Protein AF-0000000075207891 (afdb_homodimer)

Secondary structu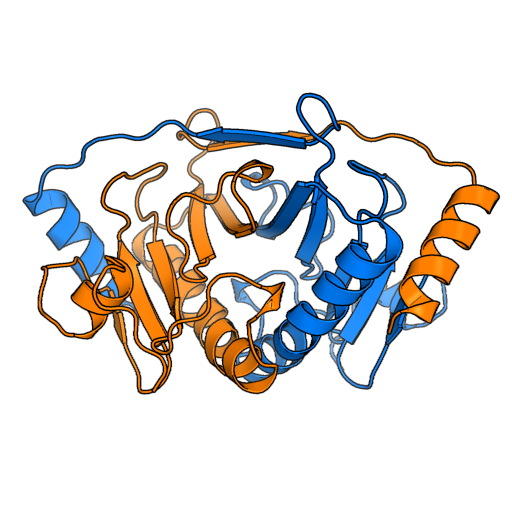re (DSSP, 8-state):
----TT-HHHHHHTTSS---EEEE-SSEEEEE-SEESSTT-EEEEESS--SSGGG--HHHHHHHHHTHHHHHHHHHHHH--SEEEEEEEESGGGT--SSS--EEEEEE-STTSSEEEEE--EE--HHHHHHHHHHHHTT-/----TT-HHHHHHTTSS---EEEE-SSEEEEE-SEESSTT-EEEEESS--SSGGG--HHHHHHHHHTHHHHHHHHHHHH--SEEEEEEEESGGGT--SSS--EEEEEE-STTSSEEEEE--EE--HHHHHHHHHHHHTT-

Sequence (280 aa):
MKHDENCIFCKIIAGQIPSYKVYEDDHVLAFLDISQVTKGHTLLIPKEHHRDIFELPEQAAASLFSAAPKIANALNAAFEPVGLNILNNNKEAAGQTVFHYHMHFLPRYGKGDGFGAVWKTTDTPADEMAKTASLIAEKLMKHDENCIFCKIIAGQIPSYKVYEDDHVLAFLDISQVTKGHTLLIPKEHHRDIFELPEQAAASLFSAAPKIANALNAAFEPVGLNILNNNKEAAGQTVFHYHMHFLPRYGKGDGFGAVWKTTDTPADEMAKTASLIAEKL

Structure (mmCIF, N/CA/C/O backbone):
data_AF-0000000075207891-model_v1
#
loop_
_entity.id
_entity.type
_entity.pdbx_description
1 polymer 'HIT family protein'
#
loop_
_atom_site.group_PDB
_atom_site.id
_atom_site.type_symbol
_atom_site.label_atom_id
_atom_site.label_alt_id
_atom_site.label_comp_id
_atom_site.label_asym_id
_atom_site.label_entity_id
_atom_site.label_seq_id
_atom_site.pdbx_PDB_ins_code
_atom_site.Cartn_x
_atom_site.Cartn_y
_atom_site.Cartn_z
_atom_site.occupancy
_atom_site.B_iso_or_equiv
_atom_site.auth_seq_id
_atom_site.auth_comp_id
_atom_site.auth_asym_id
_atom_site.auth_atom_id
_atom_site.pdbx_PDB_model_num
ATOM 1 N N . MET A 1 1 ? 19.781 3.424 15.359 1 64.62 1 MET A N 1
ATOM 2 C CA . MET A 1 1 ? 18.75 3.725 14.383 1 64.62 1 MET A CA 1
ATOM 3 C C . MET A 1 1 ? 19.359 4.223 13.078 1 64.62 1 MET A C 1
ATOM 5 O O . MET A 1 1 ? 20.25 5.066 13.094 1 64.62 1 MET A O 1
ATOM 9 N N . LYS A 1 2 ? 19.141 3.52 11.969 1 85.44 2 LYS A N 1
ATOM 10 C CA . LYS A 1 2 ? 19.656 3.908 10.656 1 85.44 2 LYS A CA 1
ATOM 11 C C . LYS A 1 2 ? 19.141 5.293 10.258 1 85.44 2 LYS A C 1
ATOM 13 O O . LYS A 1 2 ? 17.984 5.629 10.508 1 85.44 2 LYS A O 1
ATOM 18 N N . HIS A 1 3 ? 20.094 6.113 10.07 1 93.19 3 HIS A N 1
ATOM 19 C CA . HIS A 1 3 ? 19.812 7.48 9.656 1 93.19 3 HIS A CA 1
ATOM 20 C C . HIS A 1 3 ? 20.688 7.898 8.484 1 93.19 3 HIS A C 1
ATOM 22 O O . HIS A 1 3 ? 21.844 7.5 8.391 1 93.19 3 HIS A O 1
ATOM 28 N N . ASP A 1 4 ? 20.094 8.734 7.551 1 95.88 4 ASP A N 1
ATOM 29 C CA . ASP A 1 4 ? 20.812 9.344 6.438 1 95.88 4 ASP A CA 1
ATOM 30 C C . ASP A 1 4 ? 20.734 10.867 6.5 1 95.88 4 ASP A C 1
ATOM 32 O O . ASP A 1 4 ? 19.656 11.445 6.371 1 95.88 4 ASP A O 1
ATOM 36 N N . GLU A 1 5 ? 21.812 11.531 6.629 1 94.5 5 GLU A N 1
ATOM 37 C CA . GLU A 1 5 ? 21.875 12.977 6.832 1 94.5 5 GLU A CA 1
ATOM 38 C C . GLU A 1 5 ? 21.359 13.734 5.613 1 94.5 5 GLU A C 1
ATOM 40 O O . GLU A 1 5 ? 20.969 14.898 5.715 1 94.5 5 GLU A O 1
ATOM 45 N N . ASN A 1 6 ? 21.344 13.117 4.5 1 96.44 6 ASN A N 1
ATOM 46 C CA . ASN A 1 6 ? 20.922 13.766 3.268 1 96.44 6 ASN A CA 1
ATOM 47 C C . ASN A 1 6 ? 19.453 13.445 2.953 1 96.44 6 ASN A C 1
ATOM 49 O O . ASN A 1 6 ? 18.922 13.891 1.934 1 96.44 6 ASN A O 1
ATOM 53 N N . CYS A 1 7 ? 18.859 12.703 3.811 1 97.81 7 CYS A N 1
ATOM 54 C CA . CYS A 1 7 ? 17.469 12.297 3.609 1 97.81 7 CYS A CA 1
ATOM 55 C C . CYS A 1 7 ? 16.516 13.297 4.238 1 97.81 7 CYS A C 1
ATOM 57 O O . CYS A 1 7 ? 16.562 13.531 5.445 1 97.81 7 CYS A O 1
ATOM 59 N N . ILE A 1 8 ? 15.625 13.836 3.434 1 97.62 8 ILE A N 1
ATOM 60 C CA . ILE A 1 8 ? 14.695 14.875 3.883 1 97.62 8 ILE A CA 1
ATOM 61 C C . ILE A 1 8 ? 13.773 14.312 4.961 1 97.62 8 ILE A C 1
ATOM 63 O O . ILE A 1 8 ? 13.422 15.008 5.914 1 97.62 8 ILE A O 1
ATOM 67 N N . PHE A 1 9 ? 13.359 13.055 4.844 1 98.44 9 PHE A N 1
ATOM 68 C CA . PHE A 1 9 ? 12.484 12.453 5.84 1 98.44 9 PHE A CA 1
ATOM 69 C C . PHE A 1 9 ? 13.219 12.242 7.156 1 98.44 9 PHE A C 1
ATOM 71 O O . PHE A 1 9 ? 12.633 12.398 8.234 1 98.44 9 PHE A O 1
ATOM 78 N N . CYS A 1 10 ? 14.492 11.883 7.078 1 98.44 10 CYS A N 1
ATOM 79 C CA . CYS A 1 10 ? 15.289 11.773 8.297 1 98.44 10 CYS A CA 1
ATOM 80 C C . CYS A 1 10 ? 15.414 13.133 8.984 1 98.44 10 CYS A C 1
ATOM 82 O O . CYS A 1 10 ? 15.398 13.211 10.219 1 98.44 10 CYS A O 1
ATOM 84 N N . LYS A 1 11 ? 15.523 14.156 8.172 1 98.25 11 LYS A N 1
ATOM 85 C CA . LYS A 1 11 ? 15.602 15.5 8.742 1 98.25 11 LYS A CA 1
ATOM 86 C C . LYS A 1 11 ? 14.289 15.891 9.422 1 98.25 11 LYS A C 1
ATOM 88 O O . LYS A 1 11 ? 14.297 16.562 10.445 1 98.25 11 LYS A O 1
ATOM 93 N N . ILE A 1 12 ? 13.172 15.484 8.836 1 98.06 12 ILE A N 1
ATOM 94 C CA . ILE A 1 12 ? 11.867 15.727 9.445 1 98.06 12 ILE A CA 1
ATOM 95 C C . ILE A 1 12 ? 11.789 15 10.789 1 98.06 12 ILE A C 1
ATOM 97 O O . ILE A 1 12 ? 11.391 15.586 11.797 1 98.06 12 ILE A O 1
ATOM 101 N N . ILE A 1 13 ? 12.234 13.727 10.82 1 97.88 13 ILE A N 1
ATOM 102 C CA . ILE A 1 13 ? 12.188 12.891 12.016 1 97.88 13 ILE A CA 1
ATOM 103 C C . ILE A 1 13 ? 13.047 13.508 13.109 1 97.88 13 ILE A C 1
ATOM 105 O O . ILE A 1 13 ? 12.656 13.523 14.281 1 97.88 13 ILE A 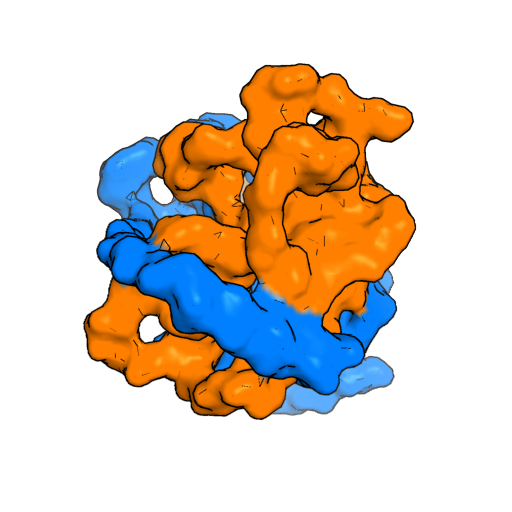O 1
ATOM 109 N N . ALA A 1 14 ? 14.133 14.094 12.695 1 96.88 14 ALA A N 1
ATOM 110 C CA . ALA A 1 14 ? 15.094 14.672 13.633 1 96.88 14 ALA A CA 1
ATOM 111 C C . ALA A 1 14 ? 14.648 16.062 14.07 1 96.88 14 ALA A C 1
ATOM 113 O O . ALA A 1 14 ? 15.289 16.688 14.93 1 96.88 14 ALA A O 1
ATOM 114 N N . GLY A 1 15 ? 13.625 16.609 13.461 1 96.38 15 GLY A N 1
ATOM 115 C CA . GLY A 1 15 ? 13.133 17.938 13.812 1 96.38 15 GLY A CA 1
ATOM 116 C C . GLY A 1 15 ? 13.945 19.062 13.203 1 96.38 15 GLY A C 1
ATOM 117 O O . GLY A 1 15 ? 13.883 20.203 13.664 1 96.38 15 GLY A O 1
ATOM 118 N N . GLN A 1 16 ? 14.703 18.703 12.203 1 97.19 16 GLN A N 1
ATOM 119 C CA . GLN A 1 16 ? 15.562 19.703 11.57 1 97.19 16 GLN A CA 1
ATOM 120 C C . GLN A 1 16 ? 14.781 20.516 10.539 1 97.19 16 GLN A C 1
ATOM 122 O O . GLN A 1 16 ? 15.164 21.641 10.219 1 97.19 16 GLN A O 1
ATOM 127 N N . ILE A 1 17 ? 13.758 19.953 9.922 1 96.56 17 ILE A N 1
ATOM 128 C CA . ILE A 1 17 ? 12.859 20.641 8.992 1 96.56 17 ILE A CA 1
ATOM 129 C C . ILE A 1 17 ? 11.414 20.484 9.453 1 96.56 17 ILE A C 1
ATOM 131 O O . ILE A 1 17 ? 11.047 19.438 10 1 96.56 17 ILE A O 1
ATOM 135 N N . PRO A 1 18 ? 10.641 21.562 9.227 1 96.44 18 PRO A N 1
ATOM 136 C CA . PRO A 1 18 ? 9.242 21.469 9.656 1 96.44 18 PRO A CA 1
ATOM 137 C C . PRO A 1 18 ? 8.43 20.5 8.812 1 96.44 18 PRO A C 1
ATOM 139 O O . PRO A 1 18 ? 8.812 20.188 7.684 1 96.44 18 PRO A O 1
ATOM 142 N N . SER A 1 19 ? 7.379 20 9.367 1 97.81 19 SER A N 1
ATOM 143 C CA . SER A 1 19 ? 6.395 19.156 8.703 1 97.81 19 SER A CA 1
ATOM 144 C C . SER A 1 19 ? 5.008 19.328 9.312 1 97.81 19 SER A C 1
ATOM 146 O O . SER A 1 19 ? 4.867 19.938 10.375 1 97.81 19 SER A O 1
ATOM 148 N N . TYR A 1 20 ? 4.039 18.984 8.617 1 98.5 20 TYR A N 1
ATOM 149 C CA . TYR A 1 20 ? 2.68 18.922 9.141 1 98.5 20 TYR A CA 1
ATOM 150 C C . TYR A 1 20 ? 2.361 17.547 9.68 1 98.5 20 TYR A C 1
ATOM 152 O O . TYR A 1 20 ? 1.652 16.766 9.039 1 98.5 20 TYR A O 1
ATOM 160 N N . LYS A 1 21 ? 2.828 17.344 10.875 1 98.44 21 LYS A N 1
ATOM 161 C CA . LYS A 1 21 ? 2.723 16.031 11.523 1 98.44 21 LYS A CA 1
ATOM 162 C C . LYS A 1 21 ? 1.286 15.75 11.953 1 98.44 21 LYS A C 1
ATOM 164 O O . LYS A 1 21 ? 0.595 16.641 12.453 1 98.44 21 LYS A O 1
ATOM 169 N N . VAL A 1 22 ? 0.92 14.5 11.773 1 98.75 22 VAL A N 1
ATOM 170 C CA . VAL A 1 22 ? -0.427 14.172 12.227 1 98.75 22 VAL A CA 1
ATOM 171 C C . VAL A 1 22 ? -0.364 13.062 13.273 1 98.75 22 VAL A C 1
ATOM 173 O O . VAL A 1 22 ? -1.288 12.906 14.078 1 98.75 22 VAL A O 1
ATOM 176 N N . TYR A 1 23 ? 0.664 12.234 13.258 1 98.81 23 TYR A N 1
ATOM 177 C CA . TYR A 1 23 ? 0.8 11.117 14.188 1 98.81 23 TYR A CA 1
ATOM 178 C C . TYR A 1 23 ? 2.262 10.719 14.352 1 98.81 23 TYR A C 1
ATOM 180 O O . TYR A 1 23 ? 3.045 10.797 13.398 1 98.81 23 TYR A O 1
ATOM 188 N N . GLU A 1 24 ? 2.617 10.32 15.547 1 98.38 24 GLU A N 1
ATOM 189 C CA . GLU A 1 24 ? 3.967 9.828 15.812 1 98.38 24 GLU A CA 1
ATOM 190 C C . GLU A 1 24 ? 3.986 8.875 17 1 98.38 24 GLU A C 1
ATOM 192 O O . GLU A 1 24 ? 3.273 9.078 17.984 1 98.38 24 GLU A O 1
ATOM 197 N N . ASP A 1 25 ? 4.688 7.828 16.906 1 97.75 25 ASP A N 1
ATOM 198 C CA . ASP A 1 25 ? 5.008 6.98 18.047 1 97.75 25 ASP A CA 1
ATOM 199 C C . ASP A 1 25 ? 6.477 6.562 18.016 1 97.75 25 ASP A C 1
ATOM 201 O O . ASP A 1 25 ? 7.312 7.246 17.422 1 97.75 25 ASP A O 1
ATOM 205 N N . ASP A 1 26 ? 6.848 5.496 18.672 1 97.06 26 ASP A N 1
ATOM 206 C CA . ASP A 1 26 ? 8.258 5.141 18.812 1 97.06 26 ASP A CA 1
ATOM 207 C C . ASP A 1 26 ? 8.82 4.617 17.5 1 97.06 26 ASP A C 1
ATOM 209 O O . ASP A 1 26 ? 10.039 4.645 17.281 1 97.06 26 ASP A O 1
ATOM 213 N N . HIS A 1 27 ? 7.945 4.242 16.562 1 97.75 27 HIS A N 1
ATOM 214 C CA . HIS A 1 27 ? 8.438 3.492 15.422 1 97.75 27 HIS A CA 1
ATOM 215 C C . HIS A 1 27 ? 8.117 4.203 14.109 1 97.75 27 HIS A C 1
ATOM 217 O O . HIS A 1 27 ? 8.789 3.998 13.102 1 97.75 27 HIS A O 1
ATOM 223 N N . VAL A 1 28 ? 7.082 5.078 14.133 1 98.75 28 VAL A N 1
ATOM 224 C CA . VAL A 1 28 ? 6.613 5.594 12.852 1 98.75 28 VAL A CA 1
ATOM 225 C C . VAL A 1 28 ? 6.238 7.066 13 1 98.75 28 VAL A C 1
ATOM 227 O O . VAL A 1 28 ? 6.074 7.566 14.109 1 98.75 28 VAL A O 1
ATOM 230 N N . LEU A 1 29 ? 6.246 7.738 11.898 1 98.81 29 LEU A N 1
ATOM 231 C CA . LEU A 1 29 ? 5.809 9.125 11.781 1 98.81 29 LEU A CA 1
ATOM 232 C C . LEU A 1 29 ? 4.859 9.297 10.594 1 98.81 29 LEU A C 1
ATOM 234 O O . LEU A 1 29 ? 5.105 8.75 9.516 1 98.81 29 LEU A O 1
ATOM 238 N N . ALA A 1 30 ? 3.725 10 10.789 1 98.94 30 ALA A N 1
ATOM 239 C CA . ALA A 1 30 ? 2.809 10.375 9.711 1 98.94 30 ALA A CA 1
ATOM 240 C C . ALA A 1 30 ? 2.707 11.891 9.586 1 98.94 30 ALA A C 1
ATOM 242 O O . ALA A 1 30 ? 2.615 12.602 10.586 1 98.94 30 ALA A O 1
ATOM 243 N N . PHE A 1 31 ? 2.779 12.391 8.383 1 98.88 31 PHE A N 1
ATOM 244 C CA . PHE A 1 31 ? 2.719 13.82 8.117 1 98.88 31 PHE A CA 1
ATOM 245 C C . PHE A 1 31 ? 2.166 14.086 6.719 1 98.88 31 PHE A C 1
ATOM 247 O O . PHE A 1 31 ? 2.178 13.195 5.863 1 98.88 31 PHE A O 1
ATOM 254 N N . LEU A 1 32 ? 1.687 15.258 6.492 1 98.75 32 LEU A N 1
ATOM 255 C CA . LEU A 1 32 ? 1.129 15.602 5.188 1 98.75 32 LEU A CA 1
ATOM 256 C C . LEU A 1 32 ? 2.232 15.742 4.145 1 98.75 32 LEU A C 1
ATOM 258 O O . LEU A 1 32 ? 3.299 16.281 4.43 1 98.75 32 LEU A O 1
ATOM 262 N N . ASP A 1 33 ? 2.039 15.156 3.002 1 98.25 33 ASP A N 1
ATOM 263 C CA . ASP A 1 33 ? 2.898 15.508 1.877 1 98.25 33 ASP A CA 1
ATOM 264 C C . ASP A 1 33 ? 2.717 16.969 1.489 1 98.25 33 ASP A C 1
ATOM 266 O O . ASP A 1 33 ? 1.589 17.453 1.363 1 98.25 33 ASP A O 1
ATOM 270 N N . ILE A 1 34 ? 3.727 17.625 1.273 1 95.88 34 ILE A N 1
ATOM 271 C CA . ILE A 1 34 ? 3.65 19.047 0.996 1 95.88 34 ILE A CA 1
ATOM 272 C C . ILE A 1 34 ? 3.033 19.281 -0.384 1 95.88 34 ILE A C 1
ATOM 274 O O . ILE A 1 34 ? 2.398 20.312 -0.625 1 95.88 34 ILE A O 1
ATOM 278 N N . SER A 1 35 ? 3.293 18.375 -1.282 1 95.5 35 SER A N 1
ATOM 279 C CA . SER A 1 35 ? 2.658 18.406 -2.596 1 95.5 35 SER A CA 1
ATOM 280 C C . SER A 1 35 ? 1.395 17.547 -2.617 1 95.5 35 SER A C 1
ATOM 282 O O . SER A 1 35 ? 1.425 16.391 -3.055 1 95.5 35 SER A O 1
ATOM 284 N N . GLN A 1 36 ? 0.304 18.172 -2.328 1 98.12 36 GLN A N 1
ATOM 285 C CA . GLN A 1 36 ? -0.944 17.438 -2.174 1 98.12 36 GLN A CA 1
ATOM 286 C C . GLN A 1 36 ? -1.472 16.953 -3.521 1 98.12 36 GLN A C 1
ATOM 288 O O . GLN A 1 36 ? -1.679 17.766 -4.434 1 98.12 36 GLN A O 1
ATOM 293 N N . VAL A 1 37 ? -1.668 15.695 -3.641 1 98.44 37 VAL A N 1
ATOM 294 C CA . VAL A 1 37 ? -2.328 15.125 -4.812 1 98.44 37 VAL A CA 1
ATOM 295 C C . VAL A 1 37 ? -3.842 15.18 -4.629 1 98.44 37 VAL A C 1
ATOM 297 O O . VAL A 1 37 ? -4.566 15.602 -5.531 1 98.44 37 VAL A O 1
ATOM 300 N N . THR A 1 38 ? -4.301 14.703 -3.449 1 98.31 38 THR A N 1
ATOM 301 C CA . THR A 1 38 ? -5.676 14.836 -2.982 1 98.31 38 THR A CA 1
ATOM 302 C C . THR A 1 38 ? -5.715 15.453 -1.586 1 98.31 38 THR A C 1
ATOM 304 O O . THR A 1 38 ? -4.73 15.391 -0.846 1 98.31 38 THR A O 1
ATOM 307 N N . LYS A 1 39 ? -6.82 16.062 -1.251 1 97.5 39 LYS A N 1
ATOM 308 C CA . LYS A 1 39 ? -6.949 16.656 0.077 1 97.5 39 LYS A CA 1
ATOM 309 C C . LYS A 1 39 ? -6.734 15.609 1.169 1 97.5 39 LYS A C 1
ATOM 311 O O . LYS A 1 39 ? -7.422 14.594 1.202 1 97.5 39 LYS A O 1
ATOM 316 N N . GLY A 1 40 ? -5.793 15.891 2.059 1 98.5 40 GLY A N 1
ATOM 317 C CA . GLY A 1 40 ? -5.52 14.961 3.146 1 98.5 40 GLY A CA 1
ATOM 318 C C . GLY A 1 40 ? -4.438 13.953 2.816 1 98.5 40 GLY A C 1
ATOM 319 O O . GLY A 1 40 ? -4.18 13.031 3.598 1 98.5 40 GLY A O 1
ATOM 320 N N . HIS A 1 41 ? -3.777 14.086 1.591 1 98.88 41 HIS A N 1
ATOM 321 C CA . HIS A 1 41 ? -2.668 13.219 1.207 1 98.88 41 HIS A CA 1
ATOM 322 C C . HIS A 1 41 ? -1.61 13.156 2.305 1 98.88 41 HIS A C 1
ATOM 324 O O . HIS A 1 41 ? -0.913 14.148 2.555 1 98.88 41 HIS A O 1
ATOM 330 N N . THR A 1 42 ? -1.502 11.992 2.922 1 98.88 42 THR A N 1
ATOM 331 C CA . THR A 1 42 ? -0.665 11.781 4.098 1 98.88 42 THR A CA 1
ATOM 332 C C . THR A 1 42 ? 0.379 10.703 3.828 1 98.88 42 THR A C 1
ATOM 334 O O . THR A 1 42 ? 0.09 9.703 3.168 1 98.88 42 THR A O 1
ATOM 337 N N . LEU A 1 43 ? 1.569 10.922 4.352 1 98.94 43 LEU A N 1
ATOM 338 C CA . LEU A 1 43 ? 2.641 9.93 4.289 1 98.94 43 LEU A CA 1
ATOM 339 C C . LEU A 1 43 ? 2.818 9.242 5.637 1 98.94 43 LEU A C 1
ATOM 341 O O . LEU A 1 43 ? 2.744 9.883 6.688 1 98.94 43 LEU A O 1
ATOM 345 N N . LEU A 1 44 ? 2.953 7.961 5.648 1 98.94 44 LEU A N 1
ATOM 346 C CA . LEU A 1 44 ? 3.381 7.172 6.797 1 98.94 44 LEU A CA 1
ATOM 347 C C . LEU A 1 44 ? 4.762 6.574 6.562 1 98.94 44 LEU A C 1
ATOM 349 O O . LEU A 1 44 ? 4.988 5.891 5.562 1 98.94 44 LEU A O 1
ATOM 353 N N . ILE A 1 45 ? 5.723 6.82 7.5 1 98.88 45 ILE A N 1
ATOM 354 C CA . ILE A 1 45 ? 7.098 6.383 7.297 1 98.88 45 ILE A CA 1
ATOM 355 C C . ILE A 1 45 ? 7.621 5.719 8.57 1 98.88 45 ILE A C 1
ATOM 357 O O . ILE A 1 45 ? 7.199 6.062 9.68 1 98.88 45 ILE A O 1
ATOM 361 N N . PRO A 1 46 ? 8.508 4.672 8.406 1 98.81 46 PRO A N 1
ATOM 362 C CA . PRO A 1 46 ? 9.289 4.25 9.57 1 98.81 46 PRO A CA 1
ATOM 363 C C . PRO A 1 46 ? 10.297 5.312 10.023 1 98.81 46 PRO A C 1
ATOM 365 O O . PRO A 1 46 ? 10.875 6.016 9.195 1 98.81 46 PRO A O 1
ATOM 368 N N . LYS A 1 47 ? 10.484 5.402 11.281 1 98.12 47 LYS A N 1
ATOM 369 C CA . LYS A 1 47 ? 11.453 6.375 11.773 1 98.12 47 LYS A CA 1
ATOM 370 C C . LYS A 1 47 ? 12.875 5.961 11.422 1 98.12 47 LYS A C 1
ATOM 372 O O . LYS A 1 47 ? 13.75 6.816 11.219 1 98.12 47 LYS A O 1
ATOM 377 N N . GLU A 1 48 ? 13.102 4.637 11.391 1 98.06 48 GLU A N 1
ATOM 378 C CA . GLU A 1 48 ? 14.391 4.16 10.898 1 98.06 48 GLU A CA 1
ATOM 379 C C . GLU A 1 48 ? 14.477 4.281 9.375 1 98.06 48 GLU A C 1
ATOM 381 O O . GLU A 1 48 ? 13.516 3.982 8.672 1 98.06 48 GLU A O 1
ATOM 386 N N . HIS A 1 49 ? 15.633 4.703 8.898 1 98.56 49 HIS A N 1
ATOM 387 C CA . HIS A 1 49 ? 15.828 4.895 7.469 1 98.56 49 HIS A CA 1
ATOM 388 C C . HIS A 1 49 ? 16.016 3.562 6.754 1 98.56 49 HIS A C 1
ATOM 390 O O . HIS A 1 49 ? 16.984 2.844 7.016 1 98.56 49 HIS A O 1
ATOM 396 N N . HIS A 1 50 ? 15.141 3.268 5.938 1 98.5 50 HIS A N 1
ATOM 397 C CA . HIS A 1 50 ? 15.211 2.197 4.949 1 98.5 50 HIS A CA 1
ATOM 398 C C . HIS A 1 50 ? 14.891 2.717 3.551 1 98.5 50 HIS A C 1
ATOM 400 O O . HIS A 1 50 ? 13.914 3.445 3.361 1 98.5 50 HIS A O 1
ATOM 406 N N . ARG A 1 51 ? 15.633 2.365 2.613 1 98.19 51 ARG A N 1
ATOM 407 C CA . ARG A 1 51 ? 15.562 2.959 1.283 1 98.19 51 ARG A CA 1
ATOM 408 C C 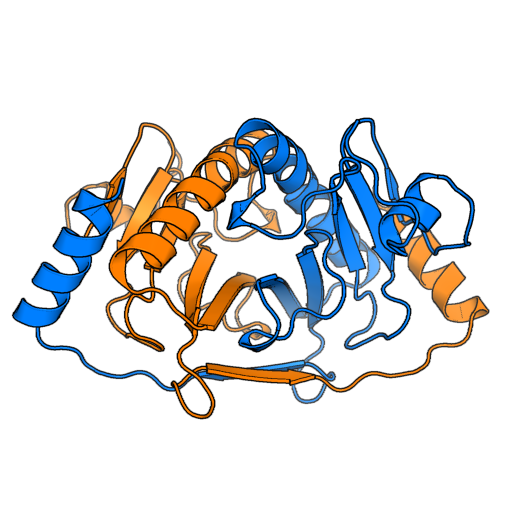. ARG A 1 51 ? 14.227 2.646 0.614 1 98.19 51 ARG A C 1
ATOM 410 O O . ARG A 1 51 ? 13.633 3.514 -0.028 1 98.19 51 ARG A O 1
ATOM 417 N N . ASP A 1 52 ? 13.836 1.452 0.657 1 98.81 52 ASP A N 1
ATOM 418 C CA . ASP A 1 52 ? 12.641 0.952 -0.012 1 98.81 52 ASP A CA 1
ATOM 419 C C . ASP A 1 52 ? 12.188 -0.373 0.594 1 98.81 52 ASP A C 1
ATOM 421 O O . ASP A 1 52 ? 12.656 -0.771 1.659 1 98.81 52 ASP A O 1
ATOM 425 N N . ILE A 1 53 ? 11.188 -1.041 0.007 1 98.94 53 ILE A N 1
ATOM 426 C CA . ILE A 1 53 ? 10.578 -2.24 0.577 1 98.94 53 ILE A CA 1
ATOM 427 C C . ILE A 1 53 ? 11.617 -3.361 0.638 1 98.94 53 ILE A C 1
ATOM 429 O O . ILE A 1 53 ? 11.539 -4.234 1.505 1 98.94 53 ILE A O 1
ATOM 433 N N . PHE A 1 54 ? 12.578 -3.375 -0.257 1 98.75 54 PHE A N 1
ATOM 434 C CA . PHE A 1 54 ? 13.547 -4.461 -0.372 1 98.75 54 PHE A CA 1
ATOM 435 C C . PHE A 1 54 ? 14.531 -4.434 0.792 1 98.75 54 PHE A C 1
ATOM 437 O O . PHE A 1 54 ? 15.148 -5.453 1.113 1 98.75 54 PHE A O 1
ATOM 444 N N . GLU A 1 55 ? 14.609 -3.314 1.467 1 98.38 55 GLU A N 1
ATOM 445 C CA . GLU A 1 55 ? 15.516 -3.152 2.605 1 98.38 55 GLU A CA 1
ATOM 446 C C . GLU A 1 55 ? 14.734 -3.041 3.912 1 98.38 55 GLU A C 1
ATOM 448 O O . GLU A 1 55 ? 15.32 -2.811 4.973 1 98.38 55 GLU A O 1
ATOM 453 N N . LEU A 1 56 ? 13.461 -3.125 3.891 1 98.75 56 LEU A N 1
ATOM 454 C CA . LEU A 1 56 ? 12.617 -2.961 5.07 1 98.75 56 LEU A CA 1
ATOM 455 C C . LEU A 1 56 ? 12.539 -4.258 5.867 1 98.75 56 LEU A C 1
ATOM 457 O O . LEU A 1 56 ? 12.008 -5.258 5.387 1 98.75 56 LEU A O 1
ATOM 461 N N . PRO A 1 57 ? 13.047 -4.281 7.109 1 98.44 57 PRO A N 1
ATOM 462 C CA . PRO A 1 57 ? 12.992 -5.5 7.922 1 98.44 57 PRO A CA 1
ATOM 463 C C . PRO A 1 57 ? 11.562 -5.898 8.289 1 98.44 57 PRO A C 1
ATOM 465 O O . PRO A 1 57 ? 10.695 -5.031 8.453 1 98.44 57 PRO A O 1
ATOM 468 N N . GLU A 1 58 ? 11.414 -7.164 8.5 1 98.31 58 GLU A N 1
ATOM 469 C CA . GLU A 1 58 ? 10.117 -7.746 8.828 1 98.31 58 GLU A CA 1
ATOM 470 C C . GLU A 1 58 ? 9.469 -7.012 9.992 1 98.31 58 GLU A C 1
ATOM 472 O O . GLU A 1 58 ? 8.297 -6.637 9.914 1 98.31 58 GLU A O 1
ATOM 477 N N . GLN A 1 59 ? 10.188 -6.773 11.047 1 98.06 59 GLN A N 1
ATOM 478 C CA . GLN A 1 59 ? 9.633 -6.156 12.25 1 98.06 59 GLN A CA 1
ATOM 479 C C . GLN A 1 59 ? 9.289 -4.691 12 1 98.06 59 GLN A C 1
ATOM 481 O O . GLN A 1 59 ? 8.289 -4.191 12.523 1 98.06 59 GLN A O 1
ATOM 486 N N . ALA A 1 60 ? 10.141 -3.971 11.242 1 98.38 60 ALA A N 1
ATOM 487 C CA . ALA A 1 60 ? 9.852 -2.584 10.883 1 98.38 60 ALA A CA 1
ATOM 488 C C . ALA A 1 60 ? 8.594 -2.486 10.039 1 98.38 60 ALA A C 1
ATOM 490 O O . ALA A 1 60 ? 7.777 -1.579 10.227 1 98.38 60 ALA A O 1
ATOM 491 N N . ALA A 1 61 ? 8.477 -3.461 9.133 1 98.81 61 ALA A N 1
ATOM 492 C CA . ALA A 1 61 ? 7.281 -3.521 8.297 1 98.81 61 ALA A CA 1
ATOM 493 C C . ALA A 1 61 ? 6.027 -3.729 9.141 1 98.81 61 ALA A C 1
ATOM 495 O O . ALA A 1 61 ? 5.02 -3.051 8.938 1 98.81 61 ALA A O 1
ATOM 496 N N . ALA A 1 62 ? 6.125 -4.645 10.078 1 98.75 62 ALA A N 1
ATOM 497 C CA . ALA A 1 62 ? 5.008 -4.934 10.969 1 98.75 62 ALA A CA 1
ATOM 498 C C . ALA A 1 62 ? 4.621 -3.697 11.773 1 98.75 62 ALA A C 1
ATOM 500 O O . ALA A 1 62 ? 3.441 -3.336 11.844 1 98.75 62 ALA A O 1
ATOM 501 N N . SER A 1 63 ? 5.586 -3.08 12.359 1 98.44 63 SER A N 1
ATOM 502 C CA . SER A 1 63 ? 5.336 -1.9 13.18 1 98.44 63 SER A CA 1
ATOM 503 C C . SER A 1 63 ? 4.734 -0.769 12.359 1 98.44 63 SER A C 1
ATOM 505 O O . SER A 1 63 ? 3.803 -0.094 12.805 1 98.44 63 SER A O 1
ATOM 507 N N . LEU A 1 64 ? 5.258 -0.579 11.195 1 98.75 64 LEU A N 1
ATOM 508 C CA . LEU A 1 64 ? 4.785 0.476 10.305 1 98.75 64 LEU A CA 1
ATOM 509 C C . LEU A 1 64 ? 3.307 0.294 9.984 1 98.75 64 LEU A C 1
ATOM 511 O O . LEU A 1 64 ? 2.508 1.215 10.172 1 98.75 64 LEU A O 1
ATOM 515 N N . PHE A 1 65 ? 2.959 -0.877 9.5 1 98.81 65 PHE A N 1
ATOM 516 C CA . PHE A 1 65 ? 1.617 -1.052 8.953 1 98.81 65 PHE A CA 1
ATOM 517 C C . PHE A 1 65 ? 0.597 -1.231 10.07 1 98.81 65 PHE A C 1
ATOM 519 O O . PHE A 1 65 ? -0.608 -1.109 9.844 1 98.81 65 PHE A O 1
ATOM 526 N N . SER A 1 66 ? 1.065 -1.548 11.305 1 98.69 66 SER A N 1
ATOM 527 C CA . SER A 1 66 ? 0.149 -1.588 12.438 1 98.69 66 SER A CA 1
ATOM 528 C C . SER A 1 66 ? -0.52 -0.234 12.656 1 98.69 66 SER A C 1
ATOM 530 O O . SER A 1 66 ? -1.608 -0.159 13.234 1 98.69 66 SER A O 1
ATOM 532 N N . ALA A 1 67 ? 0.071 0.826 12.188 1 98.81 67 ALA A N 1
ATOM 533 C CA . ALA A 1 67 ? -0.454 2.178 12.367 1 98.81 67 ALA A CA 1
ATOM 534 C C . ALA A 1 67 ? -1.38 2.562 11.211 1 98.81 67 ALA A C 1
ATOM 536 O O . ALA A 1 67 ? -2.109 3.553 11.305 1 98.81 67 ALA A O 1
ATOM 537 N N . ALA A 1 68 ? -1.352 1.813 10.117 1 98.88 68 ALA A N 1
ATOM 538 C CA . ALA A 1 68 ? -2.014 2.203 8.875 1 98.88 68 ALA A CA 1
ATOM 539 C C . ALA A 1 68 ? -3.523 2.314 9.07 1 98.88 68 ALA A C 1
ATOM 541 O O . ALA A 1 68 ? -4.141 3.295 8.648 1 98.88 68 ALA A O 1
ATOM 542 N N . PRO A 1 69 ? -4.172 1.323 9.766 1 98.88 69 PRO A N 1
ATOM 543 C CA . PRO A 1 69 ? -5.621 1.448 9.953 1 98.88 69 PRO A CA 1
ATOM 544 C C . PRO A 1 69 ? -6.008 2.689 10.75 1 98.88 69 PRO A C 1
ATOM 546 O O . PRO A 1 69 ? -7.02 3.33 10.453 1 98.88 69 PRO A O 1
ATOM 549 N N . LYS A 1 70 ? -5.16 2.984 11.695 1 98.69 70 LYS A N 1
ATOM 550 C CA . LYS A 1 70 ? -5.398 4.168 12.516 1 98.69 70 LYS A CA 1
ATOM 551 C C . LYS A 1 70 ? -5.355 5.438 11.68 1 98.69 70 LYS A C 1
ATOM 553 O O . LYS A 1 70 ? -6.23 6.301 11.805 1 98.69 70 LYS A O 1
ATOM 558 N N . ILE A 1 71 ? -4.367 5.598 10.852 1 98.88 71 ILE A N 1
ATOM 559 C CA . ILE A 1 71 ? -4.215 6.754 9.977 1 98.88 71 ILE A CA 1
ATOM 560 C C . ILE A 1 71 ? -5.387 6.816 9 1 98.88 71 ILE A C 1
ATOM 562 O O . ILE A 1 71 ? -5.988 7.875 8.805 1 98.88 71 ILE A O 1
ATOM 566 N N . ALA A 1 72 ? -5.762 5.699 8.406 1 98.94 72 ALA A N 1
ATOM 567 C CA . ALA A 1 72 ? -6.859 5.621 7.441 1 98.94 72 ALA A CA 1
ATOM 568 C C . ALA A 1 72 ? -8.18 6.051 8.078 1 98.94 72 ALA A C 1
ATOM 570 O O . ALA A 1 72 ? -8.938 6.824 7.488 1 98.94 72 ALA A O 1
ATOM 571 N N . ASN A 1 73 ? -8.43 5.543 9.227 1 98.94 73 ASN A N 1
ATOM 572 C CA . ASN A 1 73 ? -9.68 5.863 9.898 1 98.94 73 ASN A CA 1
ATOM 573 C C . ASN A 1 73 ? -9.742 7.336 10.297 1 98.94 73 ASN A C 1
ATOM 575 O O . ASN A 1 73 ? -10.82 7.941 10.289 1 98.94 73 ASN A O 1
ATOM 579 N N . ALA A 1 74 ? -8.586 7.879 10.719 1 98.94 74 ALA A N 1
ATOM 580 C CA . ALA A 1 74 ? -8.547 9.305 11.031 1 98.94 74 ALA A CA 1
ATOM 581 C C . ALA A 1 74 ? -8.875 10.148 9.805 1 98.94 74 ALA A C 1
ATOM 583 O O . ALA A 1 74 ? -9.625 11.125 9.898 1 98.94 74 ALA A O 1
ATOM 584 N N . LEU A 1 75 ? -8.336 9.781 8.656 1 98.94 75 LEU A N 1
ATOM 585 C CA . LEU A 1 75 ? -8.633 10.469 7.402 1 98.94 75 LEU A CA 1
ATOM 586 C C . LEU A 1 75 ? -10.117 10.352 7.059 1 98.94 75 LEU A C 1
ATOM 588 O O . LEU A 1 75 ? -10.742 11.328 6.641 1 98.94 75 LEU A O 1
ATOM 592 N N . ASN A 1 76 ? -10.633 9.141 7.25 1 98.81 76 ASN A N 1
ATOM 593 C CA . ASN A 1 76 ? -12.047 8.906 6.992 1 98.81 76 ASN A CA 1
ATOM 594 C C . ASN A 1 76 ? -12.93 9.773 7.887 1 98.81 76 ASN A C 1
ATOM 596 O O . ASN A 1 76 ? -13.906 10.367 7.422 1 98.81 76 ASN A O 1
ATOM 600 N N . ALA A 1 77 ? -12.586 9.844 9.133 1 98.81 77 ALA A N 1
ATOM 601 C CA . ALA A 1 77 ? -13.359 10.625 10.094 1 98.81 77 ALA A CA 1
ATOM 602 C C . ALA A 1 77 ? -13.258 12.117 9.797 1 98.81 77 ALA A C 1
ATOM 604 O O . ALA A 1 77 ? -14.234 12.859 9.945 1 98.81 77 ALA A O 1
ATOM 605 N N . ALA A 1 78 ? -12.117 12.562 9.398 1 98.69 78 ALA A N 1
ATOM 606 C CA . ALA A 1 78 ? -11.859 13.984 9.195 1 98.69 78 ALA A CA 1
ATOM 607 C C . ALA A 1 78 ? -12.547 14.484 7.926 1 98.69 78 ALA A C 1
ATOM 609 O O . ALA A 1 78 ? -13.031 15.617 7.879 1 98.69 78 ALA A O 1
ATOM 610 N N . PHE A 1 79 ? -12.625 13.586 6.805 1 98.62 79 PHE A N 1
ATOM 611 C CA . PHE A 1 79 ? -12.945 14.156 5.504 1 98.62 79 PHE A CA 1
ATOM 612 C C . PHE A 1 79 ? -14.047 13.367 4.82 1 98.62 79 PHE A C 1
ATOM 614 O O . PHE A 1 79 ? -14.594 13.797 3.803 1 98.62 79 PHE A O 1
ATOM 621 N N . GLU A 1 80 ? -14.32 12.148 5.324 1 98.31 80 GLU A N 1
ATOM 622 C CA . GLU A 1 80 ? -15.344 11.266 4.766 1 98.31 80 GLU A CA 1
ATOM 623 C C . GLU A 1 80 ? -15.164 11.102 3.26 1 98.31 80 GLU A C 1
ATOM 625 O O . GLU A 1 80 ? -16.109 11.305 2.494 1 98.31 80 GLU A O 1
ATOM 630 N N . PRO A 1 81 ? -14.008 10.773 2.857 1 98.69 81 PRO A N 1
ATOM 631 C CA . PRO A 1 81 ? -13.789 10.594 1.421 1 98.69 81 PRO A CA 1
ATOM 632 C C . PRO A 1 81 ? -14.602 9.43 0.846 1 98.69 81 PRO A C 1
ATOM 634 O O . PRO A 1 81 ? -15.07 8.57 1.595 1 98.69 81 PRO A O 1
ATOM 637 N N . VAL A 1 82 ? -14.781 9.336 -0.486 1 98.62 82 VAL A N 1
ATOM 638 C CA . VAL A 1 82 ? -15.594 8.305 -1.124 1 98.62 82 VAL A CA 1
ATOM 639 C C . VAL A 1 82 ? -14.75 7.051 -1.353 1 98.62 82 VAL A C 1
ATOM 641 O O . VAL A 1 82 ? -15.273 6.012 -1.767 1 98.62 82 VAL A O 1
ATOM 644 N N . GLY A 1 83 ? -13.43 7.113 -1.061 1 98.69 83 GLY A N 1
ATOM 645 C CA . GLY A 1 83 ? -12.469 6.027 -1.145 1 98.69 83 GLY A CA 1
ATOM 646 C C . GLY A 1 83 ? -11.102 6.398 -0.602 1 98.69 83 GLY A C 1
ATOM 647 O O . GLY A 1 83 ? -10.883 7.531 -0.167 1 98.69 83 GLY A O 1
ATOM 648 N N . LEU A 1 84 ? -10.219 5.5 -0.566 1 98.88 84 LEU A N 1
ATOM 649 C CA . LEU A 1 84 ? -8.852 5.719 -0.108 1 98.88 84 LEU A CA 1
ATOM 650 C C . LEU A 1 84 ? -7.887 4.754 -0.791 1 98.88 84 LEU A C 1
ATOM 652 O O . LEU A 1 84 ? -8.102 3.541 -0.781 1 98.88 84 LEU A O 1
ATOM 656 N N . ASN A 1 85 ? -6.871 5.266 -1.431 1 98.94 85 ASN A N 1
ATOM 657 C CA . ASN A 1 85 ? -5.777 4.43 -1.918 1 98.94 85 ASN A CA 1
ATOM 658 C C . ASN A 1 85 ? -4.566 4.504 -0.994 1 98.94 85 ASN A C 1
ATOM 660 O O . ASN A 1 85 ? -4.246 5.566 -0.464 1 98.94 85 ASN A O 1
ATOM 664 N N . ILE A 1 86 ? -3.93 3.428 -0.759 1 98.94 86 ILE A N 1
ATOM 665 C CA . ILE A 1 86 ? -2.611 3.359 -0.139 1 98.94 86 ILE A CA 1
ATOM 666 C C . ILE A 1 86 ? -1.581 2.898 -1.168 1 98.94 86 ILE A C 1
ATOM 668 O O . ILE A 1 86 ? -1.749 1.85 -1.795 1 98.94 86 ILE A O 1
ATOM 672 N N . LEU A 1 87 ? -0.528 3.711 -1.364 1 98.88 87 LEU A N 1
ATOM 673 C CA . LEU A 1 87 ? 0.425 3.473 -2.443 1 98.88 87 LEU A CA 1
ATOM 674 C C . LEU A 1 87 ? 1.859 3.572 -1.934 1 98.88 87 LEU A C 1
ATOM 676 O O . LEU A 1 87 ? 2.188 4.48 -1.168 1 98.88 87 LEU A O 1
ATOM 680 N N . ASN A 1 88 ? 2.639 2.664 -2.242 1 98.88 88 ASN A N 1
ATOM 681 C CA . ASN A 1 88 ? 4.082 2.678 -2.029 1 98.88 88 ASN A CA 1
ATOM 682 C C . ASN A 1 88 ? 4.844 2.461 -3.334 1 98.88 88 ASN A C 1
ATOM 684 O O . ASN A 1 88 ? 4.52 1.555 -4.105 1 98.88 88 ASN A O 1
ATOM 688 N N . ASN A 1 89 ? 5.766 3.307 -3.617 1 98.81 89 ASN A N 1
ATOM 689 C CA . ASN A 1 89 ? 6.617 3.256 -4.801 1 98.81 89 ASN A CA 1
ATOM 690 C C . ASN A 1 89 ? 8.039 2.83 -4.449 1 98.81 89 ASN A C 1
ATOM 692 O O . ASN A 1 89 ? 8.68 3.432 -3.584 1 98.81 89 ASN A O 1
ATOM 696 N N . ASN A 1 90 ? 8.531 1.798 -5.09 1 98.88 90 ASN A N 1
ATOM 697 C CA . ASN A 1 90 ? 9.891 1.322 -4.852 1 98.88 90 ASN A CA 1
ATOM 698 C C . ASN A 1 90 ? 10.75 1.437 -6.109 1 98.88 90 ASN A C 1
ATOM 700 O O . ASN A 1 90 ? 10.43 0.85 -7.145 1 98.88 90 ASN A O 1
ATOM 704 N N . LYS A 1 91 ? 11.914 2.162 -6.039 1 98.62 91 LYS A N 1
ATOM 705 C CA . LYS A 1 91 ? 12.828 2.494 -7.125 1 98.62 91 LYS A CA 1
ATOM 706 C C . LYS A 1 91 ? 12.258 3.586 -8.023 1 98.62 91 LYS A C 1
ATOM 708 O O . LYS A 1 91 ? 11.055 3.854 -7.988 1 98.62 91 LYS A O 1
ATOM 713 N N . GLU A 1 92 ? 13.102 4.227 -8.789 1 97.75 92 GLU A N 1
ATOM 714 C CA . GLU A 1 92 ? 12.766 5.398 -9.586 1 97.75 92 GLU A CA 1
ATOM 715 C C . GLU A 1 92 ? 11.711 5.062 -10.641 1 97.75 92 GLU A C 1
ATOM 717 O O . GLU A 1 92 ? 10.789 5.844 -10.875 1 97.75 92 GLU A O 1
ATOM 722 N N . ALA A 1 93 ? 11.781 3.951 -11.203 1 97.5 93 ALA A N 1
ATOM 723 C CA . ALA A 1 93 ? 10.898 3.566 -12.297 1 97.5 93 ALA A CA 1
ATOM 724 C C . ALA A 1 93 ? 9.461 3.432 -11.82 1 97.5 93 ALA A C 1
ATOM 726 O O . ALA A 1 93 ? 8.523 3.607 -12.602 1 97.5 93 ALA A O 1
ATOM 727 N N . ALA A 1 94 ? 9.258 3.152 -10.578 1 98.25 94 ALA A N 1
ATOM 728 C CA . ALA A 1 94 ? 7.922 3.016 -10.016 1 98.25 94 ALA A CA 1
ATOM 729 C C . ALA A 1 94 ? 7.426 4.34 -9.438 1 98.25 94 ALA A C 1
ATOM 731 O O . ALA A 1 94 ? 6.324 4.414 -8.891 1 98.25 94 ALA A O 1
ATOM 732 N N . GLY A 1 95 ? 8.312 5.348 -9.531 1 97.69 95 GLY A N 1
ATOM 733 C CA . GLY A 1 95 ? 7.867 6.664 -9.102 1 97.69 95 GLY A CA 1
ATOM 734 C C . GLY A 1 95 ? 8.445 7.078 -7.758 1 97.69 95 GLY A C 1
ATOM 735 O O . GLY A 1 95 ? 8.047 8.102 -7.199 1 97.69 95 GLY A O 1
ATOM 736 N N . GLN A 1 96 ? 9.375 6.32 -7.223 1 98.25 96 GLN A N 1
ATOM 737 C CA . GLN A 1 96 ? 9.992 6.723 -5.965 1 98.25 96 GLN A CA 1
ATOM 738 C C . GLN A 1 96 ? 10.953 7.895 -6.172 1 98.25 96 GLN A C 1
ATOM 740 O O . GLN A 1 96 ? 11.844 7.828 -7.016 1 98.25 96 GLN A O 1
ATOM 745 N N . THR A 1 97 ? 10.75 8.93 -5.336 1 97.75 97 THR A N 1
ATOM 746 C CA . THR A 1 97 ? 11.594 10.117 -5.484 1 97.75 97 THR A CA 1
ATOM 747 C C . THR A 1 97 ? 12.352 10.406 -4.195 1 97.75 97 THR A C 1
ATOM 749 O O . THR A 1 97 ? 13.352 11.125 -4.207 1 97.75 97 THR A O 1
ATOM 752 N N . VAL A 1 98 ? 11.836 10.07 -3.08 1 98.12 98 VAL A N 1
ATOM 753 C CA . VAL A 1 98 ? 12.531 10.086 -1.795 1 98.12 98 VAL A CA 1
ATOM 754 C C . VAL A 1 98 ? 12.875 8.656 -1.378 1 98.12 98 VAL A C 1
ATOM 756 O O . VAL A 1 98 ? 11.992 7.805 -1.27 1 98.12 98 VAL A O 1
ATOM 759 N N . PHE A 1 99 ? 14.133 8.438 -1.216 1 98.38 99 PHE A N 1
ATOM 760 C CA . PHE A 1 99 ? 14.578 7.07 -0.987 1 98.38 99 PHE A CA 1
ATOM 761 C C . PHE A 1 99 ? 14.641 6.762 0.504 1 98.38 99 PHE A C 1
ATOM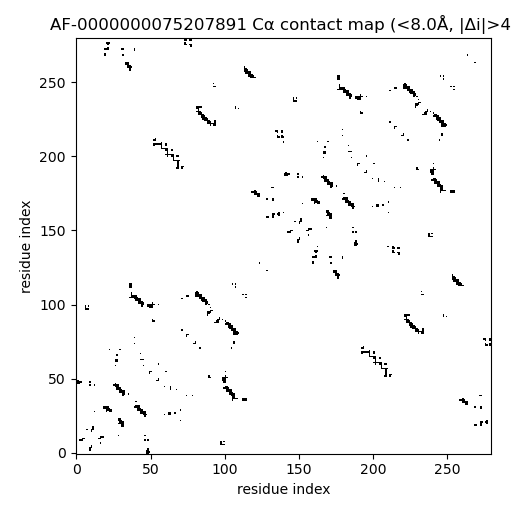 763 O O . PHE A 1 99 ? 15.711 6.43 1.028 1 98.38 99 PHE A O 1
ATOM 770 N N . HIS A 1 100 ? 13.656 6.914 1.16 1 98.81 100 HIS A N 1
ATOM 771 C CA . HIS A 1 100 ? 13.18 6.508 2.477 1 98.81 100 HIS A CA 1
ATOM 772 C C . HIS A 1 100 ? 11.789 5.891 2.391 1 98.81 100 HIS A C 1
ATOM 774 O O . HIS A 1 100 ? 10.844 6.539 1.928 1 98.81 100 HIS A O 1
ATOM 780 N N . TYR A 1 101 ? 11.703 4.641 2.785 1 98.88 101 TYR A N 1
ATOM 781 C CA . TYR A 1 101 ? 10.43 3.959 2.602 1 98.88 101 TYR A CA 1
ATOM 782 C C . TYR A 1 101 ? 9.273 4.82 3.098 1 98.88 101 TYR A C 1
ATOM 784 O O . TYR A 1 101 ? 9.352 5.402 4.18 1 98.88 101 TYR A O 1
ATOM 792 N N . HIS A 1 102 ? 8.188 4.934 2.318 1 98.88 102 HIS A N 1
ATOM 793 C CA . HIS A 1 102 ? 7 5.652 2.756 1 98.88 102 HIS A CA 1
ATOM 794 C C . HIS A 1 102 ? 5.762 5.168 2.012 1 98.88 102 HIS A C 1
ATOM 796 O O . HIS A 1 102 ? 5.84 4.801 0.837 1 98.88 102 HIS A O 1
ATOM 802 N N . MET A 1 103 ? 4.617 5.25 2.684 1 98.88 103 MET A N 1
ATOM 803 C CA . MET A 1 103 ? 3.301 4.945 2.129 1 98.88 103 MET A CA 1
ATOM 804 C C . MET A 1 103 ? 2.484 6.219 1.935 1 98.88 103 MET A C 1
ATOM 806 O O . MET A 1 103 ? 2.41 7.059 2.834 1 98.88 103 MET A O 1
ATOM 810 N N . HIS A 1 104 ? 1.923 6.316 0.762 1 98.94 104 HIS A N 1
ATOM 811 C CA . HIS A 1 104 ? 0.978 7.395 0.488 1 98.94 104 HIS A CA 1
ATOM 812 C C . HIS A 1 104 ? -0.444 6.984 0.857 1 98.94 104 HIS A C 1
ATOM 814 O O . HIS A 1 104 ? -0.926 5.938 0.422 1 98.94 104 HIS A O 1
ATOM 820 N N . PHE A 1 105 ? -1.088 7.715 1.692 1 98.94 105 PHE A N 1
ATOM 821 C CA . PHE A 1 105 ? -2.533 7.66 1.876 1 98.94 105 PHE A CA 1
ATOM 822 C C . PHE A 1 105 ? -3.225 8.75 1.064 1 98.94 105 PHE A C 1
ATOM 824 O O . PHE A 1 105 ? -3 9.938 1.294 1 98.94 105 PHE A O 1
ATOM 831 N N . LEU A 1 106 ? -4.043 8.328 0.126 1 98.88 106 LEU A N 1
ATOM 832 C CA . LEU A 1 106 ? -4.676 9.25 -0.806 1 98.88 106 LEU A CA 1
ATOM 833 C C . LEU A 1 106 ? -6.195 9.18 -0.69 1 98.88 106 LEU A C 1
ATOM 835 O O . LEU A 1 106 ? -6.84 8.383 -1.376 1 98.88 106 LEU A O 1
ATOM 839 N N . PRO A 1 107 ? -6.793 10 0.176 1 98.88 107 PRO A N 1
ATOM 840 C CA . PRO A 1 107 ? -8.258 10.07 0.155 1 98.88 107 PRO A CA 1
ATOM 841 C C . PRO A 1 107 ? -8.805 10.461 -1.214 1 98.88 107 PRO A C 1
ATOM 843 O O . PRO A 1 107 ? -8.227 11.312 -1.898 1 98.88 107 PRO A O 1
ATOM 846 N N . ARG A 1 108 ? -9.922 9.844 -1.587 1 98.81 108 ARG A N 1
ATOM 847 C CA . ARG A 1 108 ? -10.484 10.078 -2.914 1 98.81 108 ARG A CA 1
ATOM 848 C C . ARG A 1 108 ? -11.797 10.859 -2.822 1 98.81 108 ARG A C 1
ATOM 850 O O . ARG A 1 108 ? -12.617 10.602 -1.94 1 98.81 108 ARG A O 1
ATOM 857 N N . TYR A 1 109 ? -12.016 11.703 -3.779 1 98.19 109 TYR A N 1
ATOM 858 C CA . TYR A 1 109 ? -13.18 12.586 -3.752 1 98.19 109 TYR A CA 1
ATOM 859 C C . TYR A 1 109 ? -13.922 12.547 -5.082 1 98.19 109 TYR A C 1
ATOM 861 O O . TYR A 1 109 ? -14.703 13.453 -5.387 1 98.19 109 TYR A O 1
ATOM 869 N N . GLY A 1 110 ? -13.609 11.523 -5.84 1 94.56 110 GLY A N 1
ATOM 870 C CA . GLY A 1 110 ? -14.266 11.352 -7.125 1 94.56 110 GLY A CA 1
ATOM 871 C C . GLY A 1 110 ? -13.344 11.57 -8.305 1 94.56 110 GLY A C 1
ATOM 872 O O . GLY A 1 110 ? -12.125 11.703 -8.133 1 94.56 110 GLY A O 1
ATOM 873 N N . LYS A 1 111 ? -13.922 11.516 -9.5 1 89.19 111 LYS A N 1
ATOM 874 C CA . LYS A 1 111 ? -13.141 11.633 -10.727 1 89.19 111 LYS A CA 1
ATOM 875 C C . LYS A 1 111 ? -12.453 12.992 -10.812 1 89.19 111 LYS A C 1
ATOM 877 O O . LYS A 1 111 ? -13.055 14.023 -10.523 1 89.19 111 LYS A O 1
ATOM 882 N N . GLY A 1 112 ? -11.195 12.93 -11.109 1 91.06 112 GLY A N 1
ATOM 883 C CA . GLY A 1 112 ? -10.453 14.164 -11.328 1 91.06 112 GLY A CA 1
ATOM 884 C C . GLY A 1 112 ? -9.914 14.773 -10.055 1 91.06 112 GLY A C 1
ATOM 885 O O . GLY A 1 112 ? -9.547 15.953 -10.031 1 91.06 112 GLY A O 1
ATOM 886 N N . ASP A 1 113 ? -9.844 14.031 -9.031 1 96.5 113 ASP A N 1
ATOM 887 C CA . ASP A 1 113 ? -9.406 14.586 -7.758 1 96.5 113 ASP A CA 1
ATOM 888 C C . ASP A 1 113 ? -7.883 14.711 -7.711 1 96.5 113 ASP A C 1
ATOM 890 O O . ASP A 1 113 ? -7.324 15.164 -6.711 1 96.5 113 ASP A O 1
ATOM 894 N N . GLY A 1 114 ? -7.227 14.25 -8.742 1 97.38 114 GLY A N 1
ATOM 895 C CA . GLY A 1 114 ? -5.785 14.422 -8.836 1 97.38 114 GLY A CA 1
ATOM 896 C C . GLY A 1 114 ? -5.031 13.109 -8.938 1 97.38 114 GLY A C 1
ATOM 897 O O . GLY A 1 114 ? -3.867 13.086 -9.336 1 97.38 114 GLY A O 1
ATOM 898 N N . PHE A 1 115 ? -5.672 12.086 -8.469 1 98.25 115 PHE A N 1
ATOM 899 C CA . PHE A 1 115 ? -5.07 10.758 -8.586 1 98.25 115 PHE A CA 1
ATOM 900 C C . PHE A 1 115 ? -5.883 9.875 -9.516 1 98.25 115 PHE A C 1
ATOM 902 O O . PHE A 1 115 ? -7.113 9.953 -9.539 1 98.25 115 PHE A O 1
ATOM 909 N N . GLY A 1 116 ? -5.172 9.039 -10.211 1 96.94 116 GLY A N 1
ATOM 910 C CA . GLY A 1 116 ? -5.773 8 -11.039 1 96.94 116 GLY A CA 1
ATOM 911 C C . GLY A 1 116 ? -4.809 6.883 -11.391 1 96.94 116 GLY A C 1
ATOM 912 O O . GLY A 1 116 ? -3.592 7.055 -11.297 1 96.94 116 GLY A O 1
ATOM 913 N N . ALA A 1 117 ? -5.375 5.742 -11.773 1 95.56 117 ALA A N 1
ATOM 914 C CA . ALA A 1 117 ? -4.543 4.602 -12.148 1 95.56 117 ALA A CA 1
ATOM 915 C C . ALA A 1 117 ? -4.859 4.133 -13.562 1 95.56 117 ALA A C 1
ATOM 917 O O . ALA A 1 117 ? -6.027 4.047 -13.953 1 95.56 117 ALA A O 1
ATOM 918 N N . VAL A 1 118 ? -3.861 4.008 -14.32 1 96.31 118 VAL A N 1
ATOM 919 C CA . VAL A 1 118 ? -3.953 3.234 -15.555 1 96.31 118 VAL A CA 1
ATOM 920 C C . VAL A 1 118 ? -3.824 1.745 -15.234 1 96.31 118 VAL A C 1
ATOM 922 O O . VAL A 1 118 ? -2.873 1.325 -14.57 1 96.31 118 VAL A O 1
ATOM 925 N N . TRP A 1 119 ? -4.715 0.942 -15.656 1 97.81 119 TRP A N 1
ATOM 926 C CA . TRP A 1 119 ? -4.859 -0.456 -15.266 1 97.81 119 TRP A CA 1
ATOM 927 C C . TRP A 1 119 ? -5.254 -1.319 -16.469 1 97.81 119 TRP A C 1
ATOM 929 O O . TRP A 1 119 ? -6.441 -1.499 -16.734 1 97.81 119 TRP A O 1
ATOM 939 N N . LYS A 1 120 ? -4.27 -1.806 -17.141 1 97.56 120 LYS A N 1
ATOM 940 C CA . LYS A 1 120 ? -4.508 -2.666 -18.297 1 97.56 120 LYS A CA 1
ATOM 941 C C . LYS A 1 120 ? -4.188 -4.121 -17.969 1 97.56 120 LYS A C 1
ATOM 943 O O . LYS A 1 120 ? -3.037 -4.465 -17.688 1 97.56 120 LYS A O 1
ATOM 948 N N . THR A 1 121 ? -5.156 -4.98 -18.094 1 97.25 121 THR A N 1
ATOM 949 C CA . THR A 1 121 ? -4.957 -6.379 -17.734 1 97.25 121 THR A CA 1
ATOM 950 C C . THR A 1 121 ? -4.695 -7.23 -18.969 1 97.25 121 THR A C 1
ATOM 952 O O . THR A 1 121 ? -5.039 -6.836 -20.078 1 97.25 121 THR A O 1
ATOM 955 N N . THR A 1 122 ? -4.051 -8.289 -18.719 1 93.56 122 THR A N 1
ATOM 956 C CA . THR A 1 122 ? -3.84 -9.312 -19.734 1 93.56 122 THR A CA 1
ATOM 957 C C . THR A 1 122 ? -4.277 -10.68 -19.234 1 93.56 122 THR A C 1
ATOM 959 O O . THR A 1 122 ? -4.234 -10.945 -18.031 1 93.56 122 THR A O 1
ATOM 962 N N . ASP A 1 123 ? -4.746 -11.453 -20.156 1 90.12 123 ASP A N 1
ATOM 963 C CA . ASP A 1 123 ? -5.031 -12.859 -19.859 1 90.12 123 ASP A CA 1
ATOM 964 C C . ASP A 1 123 ? -3.807 -13.734 -20.109 1 90.12 123 ASP A C 1
ATOM 966 O O . ASP A 1 123 ? -3.379 -13.891 -21.25 1 90.12 123 ASP A O 1
ATOM 970 N N . THR A 1 124 ? -3.316 -14.273 -19.062 1 94.69 124 THR A N 1
ATOM 971 C CA . THR A 1 124 ? -2.131 -15.117 -19.125 1 94.69 124 THR A CA 1
ATOM 972 C C . THR A 1 124 ? -2.518 -16.594 -19.094 1 94.69 124 THR A C 1
ATOM 974 O O . THR A 1 124 ? -3.326 -17.016 -18.266 1 94.69 124 THR A O 1
ATOM 977 N N . PRO A 1 125 ? -1.928 -17.359 -20.047 1 96.56 125 PRO A N 1
ATOM 978 C CA . PRO A 1 125 ? -2.254 -18.797 -20.062 1 96.56 125 PRO A CA 1
ATOM 979 C C . PRO A 1 125 ? -1.924 -19.469 -18.734 1 96.56 125 PRO A C 1
ATOM 981 O O . PRO A 1 125 ? -0.975 -19.078 -18.047 1 96.56 125 PRO A O 1
ATOM 984 N N . ALA A 1 126 ? -2.719 -20.516 -18.438 1 96.88 126 ALA A N 1
ATOM 985 C CA . ALA A 1 126 ? -2.633 -21.219 -17.172 1 96.88 126 ALA A CA 1
ATOM 986 C C . ALA A 1 126 ? -1.223 -21.75 -16.922 1 96.88 126 ALA A C 1
ATOM 988 O O . ALA A 1 126 ? -0.714 -21.703 -15.805 1 96.88 126 ALA A O 1
ATOM 989 N N . ASP A 1 127 ? -0.611 -22.266 -17.938 1 97.25 127 ASP A N 1
ATOM 990 C CA . ASP A 1 127 ? 0.728 -22.828 -17.797 1 97.25 127 ASP A CA 1
ATOM 991 C C . ASP A 1 127 ? 1.742 -21.75 -17.438 1 97.25 127 ASP A C 1
ATOM 993 O O . ASP A 1 127 ? 2.641 -21.969 -16.625 1 97.25 127 ASP A O 1
ATOM 997 N N . GLU A 1 128 ? 1.618 -20.609 -18.047 1 97.5 128 GLU A N 1
ATOM 998 C CA . GLU A 1 128 ? 2.494 -19.5 -17.719 1 97.5 128 GLU A CA 1
ATOM 999 C C . GLU A 1 128 ? 2.252 -18.984 -16.312 1 97.5 128 GLU A C 1
ATOM 1001 O O . GLU A 1 128 ? 3.195 -18.609 -15.609 1 97.5 128 GLU A O 1
ATOM 1006 N N . MET A 1 129 ? 0.987 -18.953 -15.945 1 98.19 129 MET A N 1
ATOM 1007 C CA . MET A 1 129 ? 0.654 -18.578 -14.578 1 98.19 129 MET A CA 1
ATOM 1008 C C . MET A 1 129 ? 1.299 -19.516 -13.57 1 98.19 129 MET A C 1
ATOM 1010 O O . MET A 1 129 ? 1.87 -19.078 -12.57 1 98.19 129 MET A O 1
ATOM 1014 N N . ALA A 1 130 ? 1.214 -20.766 -13.82 1 98.31 130 ALA A N 1
ATOM 1015 C CA . ALA A 1 130 ? 1.78 -21.781 -12.93 1 98.31 130 ALA A CA 1
ATOM 1016 C C . ALA A 1 130 ? 3.297 -21.641 -12.836 1 98.31 130 ALA A C 1
ATOM 1018 O O . ALA A 1 130 ? 3.869 -21.75 -11.75 1 98.31 130 ALA A O 1
ATOM 1019 N N . LYS A 1 131 ? 3.883 -21.438 -13.961 1 98.38 131 LYS A N 1
ATOM 1020 C CA . LYS A 1 131 ? 5.332 -21.234 -13.984 1 98.38 131 LYS A CA 1
ATOM 1021 C C . LYS A 1 131 ? 5.734 -20 -13.195 1 98.38 131 LYS A C 1
ATOM 1023 O O . LYS A 1 131 ? 6.711 -20.031 -12.438 1 98.38 131 LYS A O 1
ATOM 1028 N N . THR A 1 132 ? 5.008 -18.953 -13.422 1 98.38 132 THR A N 1
ATOM 1029 C CA . THR A 1 132 ? 5.262 -17.703 -12.703 1 98.38 132 THR A CA 1
ATOM 1030 C C . THR A 1 132 ? 5.141 -17.906 -11.195 1 98.38 132 THR A C 1
ATOM 1032 O O . THR A 1 132 ? 6.023 -17.5 -10.438 1 98.38 132 THR A O 1
ATOM 1035 N N . ALA A 1 133 ? 4.051 -18.562 -10.797 1 98.69 133 ALA A N 1
ATOM 1036 C CA . ALA A 1 133 ? 3.832 -18.828 -9.375 1 98.69 133 ALA A CA 1
ATOM 1037 C C . ALA A 1 133 ? 4.973 -19.656 -8.789 1 98.69 133 ALA A C 1
ATOM 1039 O O . ALA A 1 133 ? 5.457 -19.375 -7.691 1 98.69 133 ALA A O 1
ATOM 1040 N N . SER A 1 134 ? 5.406 -20.625 -9.539 1 98.44 134 SER A N 1
ATOM 1041 C CA . SER A 1 134 ? 6.477 -21.5 -9.094 1 98.44 134 SER A CA 1
ATOM 1042 C C . SER A 1 134 ? 7.793 -20.75 -8.953 1 98.44 134 SER A C 1
ATOM 1044 O O . SER A 1 134 ? 8.555 -20.969 -8.008 1 98.44 134 SER A O 1
ATOM 1046 N N . LEU A 1 135 ? 8.07 -19.906 -9.883 1 98.5 135 LEU A N 1
ATOM 1047 C CA . LEU A 1 135 ? 9.297 -19.125 -9.852 1 98.5 135 LEU A CA 1
ATOM 1048 C C . LEU A 1 135 ? 9.344 -18.234 -8.609 1 98.5 135 LEU A C 1
ATOM 1050 O O . LEU A 1 135 ? 10.383 -18.125 -7.957 1 98.5 135 LEU A O 1
ATOM 1054 N N . ILE A 1 136 ? 8.258 -17.594 -8.289 1 98.75 136 ILE A N 1
ATOM 1055 C CA . ILE A 1 136 ? 8.195 -16.734 -7.113 1 98.75 136 ILE A CA 1
ATOM 1056 C C . ILE A 1 136 ? 8.336 -17.578 -5.848 1 98.75 136 ILE A C 1
ATOM 1058 O O . ILE A 1 136 ? 9.125 -17.25 -4.961 1 98.75 136 ILE A O 1
ATOM 1062 N N . ALA A 1 137 ? 7.574 -18.703 -5.801 1 98.44 137 ALA A N 1
ATOM 1063 C CA . ALA A 1 137 ? 7.562 -19.562 -4.625 1 98.44 137 ALA A CA 1
ATOM 1064 C C . ALA A 1 137 ? 8.961 -20.109 -4.332 1 98.44 137 ALA A C 1
ATOM 1066 O O . ALA A 1 137 ? 9.336 -20.266 -3.168 1 98.44 137 ALA A O 1
ATOM 1067 N N . GLU A 1 138 ? 9.711 -20.328 -5.348 1 98.06 138 GLU A N 1
ATOM 1068 C CA . GLU A 1 138 ? 11.055 -20.875 -5.211 1 98.06 138 GLU A CA 1
ATOM 1069 C C . GLU A 1 138 ? 11.992 -19.875 -4.547 1 98.06 138 GLU A C 1
ATOM 1071 O O . GLU A 1 138 ? 13.055 -20.25 -4.051 1 98.06 138 GLU A O 1
ATOM 1076 N N . LYS A 1 139 ? 11.586 -18.609 -4.586 1 98.19 139 LYS A N 1
ATOM 1077 C CA . LYS A 1 139 ? 12.438 -17.562 -4.031 1 98.19 139 LYS A CA 1
ATOM 1078 C C . LYS A 1 139 ? 12.016 -17.203 -2.609 1 98.19 139 LYS A C 1
ATOM 1080 O O . LYS A 1 139 ? 12.578 -16.281 -2.002 1 98.19 139 LYS A O 1
ATOM 1085 N N . LEU A 1 140 ? 10.93 -17.844 -2.113 1 97.12 140 LEU A N 1
ATOM 1086 C CA . LEU A 1 140 ? 10.398 -17.578 -0.782 1 97.12 140 LEU A CA 1
ATOM 1087 C C . LEU A 1 140 ? 10.883 -18.609 0.222 1 97.12 140 LEU A C 1
ATOM 1089 O O . LEU A 1 140 ? 11.062 -19.781 -0.127 1 97.12 140 LEU A O 1
ATOM 1093 N N . MET B 1 1 ? -12.43 -17.281 13.109 1 65.25 1 MET B N 1
ATOM 1094 C CA . MET B 1 1 ? -11.883 -16.484 12.008 1 65.25 1 MET B CA 1
ATOM 1095 C C . MET B 1 1 ? -13 -15.938 11.125 1 65.25 1 MET B C 1
ATOM 1097 O O . MET B 1 1 ? -13.953 -16.656 10.805 1 65.25 1 MET B O 1
ATOM 1101 N N . LYS B 1 2 ? -13.078 -14.633 10.977 1 85.31 2 LYS B N 1
ATOM 1102 C CA . LYS B 1 2 ? -14.078 -13.992 10.133 1 85.31 2 LYS B CA 1
ATOM 1103 C C . LYS B 1 2 ? -14 -14.508 8.695 1 85.31 2 LYS B C 1
ATOM 1105 O O . LYS B 1 2 ? -12.914 -14.719 8.164 1 85.31 2 LYS B O 1
ATOM 1110 N N . HIS B 1 3 ? -15.102 -15.039 8.328 1 93.69 3 HIS B N 1
ATOM 1111 C CA . HIS B 1 3 ? -15.234 -15.586 6.984 1 93.69 3 HIS B CA 1
ATOM 1112 C C . HIS B 1 3 ? -16.531 -15.141 6.328 1 93.69 3 HIS B C 1
ATOM 1114 O O . HIS B 1 3 ? -17.562 -15.031 6.996 1 93.69 3 HIS B O 1
ATOM 1120 N N . ASP B 1 4 ? -16.469 -14.891 4.977 1 96.12 4 ASP B N 1
ATOM 1121 C CA . ASP B 1 4 ? -17.641 -14.586 4.164 1 96.12 4 ASP B CA 1
ATOM 1122 C C . ASP B 1 4 ? -17.812 -15.609 3.043 1 96.12 4 ASP B C 1
ATOM 1124 O O . ASP B 1 4 ? -16.984 -15.703 2.141 1 96.12 4 ASP B O 1
ATOM 1128 N N . GLU B 1 5 ? -18.875 -16.344 3.012 1 94.56 5 GLU B N 1
ATOM 1129 C CA . GLU B 1 5 ? -19.109 -17.438 2.078 1 94.56 5 GLU B CA 1
ATOM 1130 C C . GLU B 1 5 ? -19.203 -16.922 0.643 1 94.56 5 GLU B C 1
ATOM 1132 O O . GLU B 1 5 ? -19.016 -17.688 -0.306 1 94.56 5 GLU B O 1
ATOM 1137 N N . ASN B 1 6 ? -19.516 -15.711 0.478 1 96.5 6 ASN B N 1
ATOM 1138 C CA . ASN B 1 6 ? -19.688 -15.141 -0.854 1 96.5 6 ASN B CA 1
ATOM 1139 C C . ASN B 1 6 ? -18.406 -14.445 -1.339 1 96.5 6 ASN B C 1
ATOM 1141 O O . ASN B 1 6 ? -18.375 -13.891 -2.438 1 96.5 6 ASN B O 1
ATOM 1145 N N . CYS B 1 7 ? -17.406 -14.477 -0.533 1 97.81 7 CYS B N 1
ATOM 1146 C CA . CYS B 1 7 ? -16.156 -13.82 -0.857 1 97.81 7 CYS B CA 1
ATOM 1147 C C . CYS B 1 7 ? -15.211 -14.773 -1.593 1 97.81 7 CYS B C 1
ATOM 1149 O O . CYS B 1 7 ? -14.852 -15.828 -1.066 1 97.81 7 CYS B O 1
ATOM 1151 N N . ILE B 1 8 ? -14.805 -14.391 -2.777 1 97.62 8 ILE B N 1
ATOM 1152 C CA . ILE B 1 8 ? -13.969 -15.242 -3.627 1 97.62 8 ILE B CA 1
ATOM 1153 C C . ILE B 1 8 ? -12.633 -15.508 -2.941 1 97.62 8 ILE B C 1
ATOM 1155 O O . ILE B 1 8 ? -12.086 -16.609 -3.051 1 97.62 8 ILE B O 1
ATOM 1159 N N . PHE B 1 9 ? -12.078 -14.531 -2.23 1 98.44 9 PHE B N 1
ATOM 1160 C CA . PHE B 1 9 ? -10.805 -14.719 -1.548 1 98.44 9 PHE B CA 1
ATOM 1161 C C . PHE B 1 9 ? -10.953 -15.68 -0.374 1 98.44 9 PHE B C 1
ATOM 1163 O O . PHE B 1 9 ? -10.062 -16.484 -0.098 1 98.44 9 PHE B O 1
ATOM 1170 N N . CYS B 1 10 ? -12.078 -15.617 0.322 1 98.44 10 CYS B N 1
ATOM 1171 C CA . CYS B 1 10 ? -12.344 -16.578 1.383 1 98.44 10 CYS B CA 1
ATOM 1172 C C . CYS B 1 10 ? -12.445 -18 0.821 1 98.44 10 CYS B C 1
ATOM 1174 O O . CYS B 1 10 ? -11.992 -18.953 1.454 1 98.44 10 CYS B O 1
ATOM 1176 N N . LYS B 1 11 ? -13.016 -18.078 -0.355 1 98.25 11 LYS B N 1
ATOM 1177 C CA . LYS B 1 11 ? -13.117 -19.391 -0.999 1 98.25 11 LYS B CA 1
ATOM 1178 C C . LYS B 1 11 ? -11.734 -19.922 -1.382 1 98.25 11 LYS B C 1
ATOM 1180 O O . LYS B 1 11 ? -11.484 -21.125 -1.296 1 98.25 11 LYS B O 1
ATOM 1185 N N . ILE B 1 12 ? -10.859 -19.031 -1.832 1 98.06 12 ILE B N 1
ATOM 1186 C CA . ILE B 1 12 ? -9.484 -19.422 -2.139 1 98.06 12 ILE B CA 1
ATOM 1187 C C . ILE B 1 12 ? -8.797 -19.922 -0.874 1 98.06 12 ILE B C 1
ATOM 1189 O O . ILE B 1 12 ? -8.164 -20.984 -0.882 1 98.06 12 ILE B O 1
ATOM 1193 N N . ILE B 1 13 ? -8.977 -19.188 0.248 1 97.88 13 ILE B N 1
ATOM 1194 C CA . ILE B 1 13 ? -8.352 -19.516 1.523 1 97.88 13 ILE B CA 1
ATOM 1195 C C . ILE B 1 13 ? -8.844 -20.875 2.002 1 97.88 13 ILE B C 1
ATOM 1197 O O . ILE B 1 13 ? -8.07 -21.688 2.518 1 97.88 13 ILE B O 1
ATOM 1201 N N . ALA B 1 14 ? -10.094 -21.125 1.733 1 96.88 14 ALA B N 1
ATOM 1202 C CA . ALA B 1 14 ? -10.727 -22.375 2.188 1 96.88 14 ALA B CA 1
ATOM 1203 C C . ALA B 1 14 ? -10.406 -23.531 1.25 1 96.88 14 ALA B C 1
ATOM 1205 O O . ALA B 1 14 ? -10.781 -24.672 1.516 1 96.88 14 ALA B O 1
ATOM 1206 N N . GLY B 1 15 ? -9.797 -23.25 0.125 1 96.38 15 GLY B N 1
ATOM 1207 C CA . GLY B 1 15 ? -9.445 -24.297 -0.832 1 96.38 15 GLY B CA 1
ATOM 1208 C C . GLY B 1 15 ? -10.617 -24.719 -1.707 1 96.38 15 GLY B C 1
ATOM 1209 O O . GLY B 1 15 ? -10.586 -25.797 -2.311 1 96.38 15 GLY B O 1
ATOM 1210 N N . GLN B 1 16 ? -11.602 -23.891 -1.73 1 97.19 16 GLN B N 1
ATOM 1211 C CA . GLN B 1 16 ? -12.797 -24.203 -2.512 1 97.19 16 GLN B CA 1
ATOM 1212 C C . GLN B 1 16 ? -12.594 -23.859 -3.984 1 97.19 16 GLN B C 1
ATOM 1214 O O . GLN B 1 16 ? -13.258 -24.422 -4.855 1 97.19 16 GLN B O 1
ATOM 1219 N N . ILE B 1 17 ? -11.781 -22.859 -4.305 1 96.56 17 ILE B N 1
ATOM 1220 C CA . ILE B 1 17 ? -11.422 -22.484 -5.668 1 96.56 17 ILE B CA 1
ATOM 1221 C C . ILE B 1 17 ? -9.906 -22.453 -5.816 1 96.56 17 ILE B C 1
ATOM 1223 O O . ILE B 1 17 ? -9.188 -22.109 -4.871 1 96.56 17 ILE B O 1
ATOM 1227 N N . PRO B 1 18 ? -9.469 -22.844 -7.016 1 96.5 18 PRO B N 1
ATOM 1228 C CA . PRO B 1 18 ? -8.016 -22.859 -7.219 1 96.5 18 PRO B CA 1
ATOM 1229 C C . PRO B 1 18 ? -7.414 -21.453 -7.277 1 96.5 18 PRO B C 1
ATOM 1231 O O . PRO B 1 18 ? -8.125 -20.484 -7.539 1 96.5 18 PRO B O 1
ATOM 1234 N N . SER B 1 19 ? -6.156 -21.359 -6.992 1 97.88 19 SER B N 1
ATOM 1235 C CA . SER B 1 19 ? -5.355 -20.156 -7.102 1 97.88 19 SER B CA 1
ATOM 1236 C C . SER B 1 19 ? -3.896 -20.469 -7.402 1 97.88 19 SER B C 1
ATOM 1238 O O . SER B 1 19 ? -3.479 -21.625 -7.305 1 97.88 19 SER B O 1
ATOM 1240 N N . TYR B 1 20 ? -3.209 -19.562 -7.895 1 98.5 20 TYR B N 1
ATOM 1241 C CA . TYR B 1 20 ? -1.764 -19.672 -8.062 1 98.5 20 TYR B CA 1
ATOM 1242 C C . TYR B 1 20 ? -1.031 -19.109 -6.844 1 98.5 20 TYR B C 1
ATOM 1244 O O . TYR B 1 20 ? -0.489 -18 -6.891 1 98.5 20 TYR B O 1
ATOM 1252 N N . LYS B 1 21 ? -0.979 -19.953 -5.852 1 98.44 21 LYS B N 1
ATOM 1253 C CA . LYS B 1 21 ? -0.419 -19.547 -4.562 1 98.44 21 LYS B CA 1
ATOM 1254 C C . LYS B 1 21 ? 1.101 -19.438 -4.637 1 98.44 21 LYS B C 1
ATOM 1256 O O . LYS B 1 21 ? 1.764 -20.266 -5.266 1 98.44 21 LYS B O 1
ATOM 1261 N N . VAL B 1 22 ? 1.589 -18.438 -3.943 1 98.75 22 VAL B N 1
ATOM 1262 C CA . VAL B 1 22 ? 3.043 -18.312 -3.936 1 98.75 22 VAL B CA 1
ATOM 1263 C C . VAL B 1 22 ? 3.561 -18.375 -2.502 1 98.75 22 VAL B C 1
ATOM 1265 O O . VAL B 1 22 ? 4.727 -18.703 -2.27 1 98.75 22 VAL B O 1
ATOM 1268 N N . TYR B 1 23 ? 2.758 -18 -1.525 1 98.75 23 TYR B N 1
ATOM 1269 C CA . TYR B 1 23 ? 3.166 -17.984 -0.125 1 98.75 23 TYR B CA 1
ATOM 1270 C C . TYR B 1 23 ? 1.958 -18.109 0.797 1 98.75 23 TYR B C 1
ATOM 1272 O O . TYR B 1 23 ? 0.878 -17.594 0.486 1 98.75 23 TYR B O 1
ATOM 1280 N N . GLU B 1 24 ? 2.146 -18.797 1.897 1 98.38 24 GLU B N 1
ATOM 1281 C CA . GLU B 1 24 ? 1.092 -18.906 2.9 1 98.38 24 GLU B CA 1
ATOM 1282 C C . GLU B 1 24 ? 1.675 -19.172 4.289 1 98.38 24 GLU B C 1
ATOM 1284 O O . GLU B 1 24 ? 2.65 -19.906 4.43 1 98.38 24 GLU B O 1
ATOM 1289 N N . ASP B 1 25 ? 1.184 -18.531 5.266 1 97.75 25 ASP B N 1
ATOM 1290 C CA . ASP B 1 25 ? 1.454 -18.875 6.656 1 97.75 25 ASP B CA 1
ATOM 1291 C C . ASP B 1 25 ? 0.175 -18.844 7.488 1 97.75 25 ASP B C 1
ATOM 1293 O O . ASP B 1 25 ? -0.926 -19 6.953 1 97.75 25 ASP B O 1
ATOM 1297 N N . ASP B 1 26 ? 0.259 -18.719 8.781 1 97.06 26 ASP B N 1
ATOM 1298 C CA . ASP B 1 26 ? -0.918 -18.844 9.641 1 97.06 26 ASP B CA 1
ATOM 1299 C C . ASP B 1 26 ? -1.83 -17.625 9.492 1 97.06 26 ASP B C 1
ATOM 1301 O O . ASP B 1 26 ? -3.023 -17.688 9.789 1 97.06 26 ASP B O 1
ATOM 1305 N N . HIS B 1 27 ? -1.303 -16.531 8.914 1 97.75 27 HIS B N 1
ATOM 1306 C CA . HIS B 1 27 ? -2.047 -15.281 9.008 1 97.75 27 HIS B CA 1
ATOM 1307 C C . HIS B 1 27 ? -2.35 -14.719 7.621 1 97.75 27 HIS B C 1
ATOM 1309 O O . HIS B 1 27 ? -3.301 -13.953 7.453 1 97.75 27 HIS B O 1
ATOM 1315 N N . VAL B 1 28 ? -1.542 -15.117 6.609 1 98.75 28 VAL B N 1
ATOM 1316 C CA . VAL B 1 28 ? -1.674 -14.43 5.332 1 98.75 28 VAL B CA 1
ATOM 1317 C C . VAL B 1 28 ? -1.53 -15.422 4.184 1 98.75 28 VAL B C 1
ATOM 1319 O O . VAL B 1 28 ? -1.059 -16.547 4.383 1 98.75 28 VAL B O 1
ATOM 1322 N N . LEU B 1 29 ? -2.064 -15.047 3.072 1 98.81 29 LEU B N 1
ATOM 1323 C CA . LEU B 1 29 ? -1.95 -15.781 1.818 1 98.81 29 LEU B CA 1
ATOM 1324 C C . LEU B 1 29 ? -1.549 -14.852 0.677 1 98.81 29 LEU B C 1
ATOM 1326 O O . LEU B 1 29 ? -2.074 -13.742 0.56 1 98.81 29 LEU B O 1
ATOM 1330 N N . ALA B 1 30 ? -0.561 -15.25 -0.147 1 98.94 30 ALA B N 1
ATOM 1331 C CA . ALA B 1 30 ? -0.184 -14.547 -1.368 1 98.94 30 ALA B CA 1
ATOM 1332 C C . ALA B 1 30 ? -0.401 -15.422 -2.6 1 98.94 30 ALA B C 1
ATOM 1334 O O . ALA B 1 30 ? -0.073 -16.609 -2.59 1 98.94 30 ALA B O 1
ATOM 1335 N N . PHE B 1 31 ? -0.987 -14.867 -3.623 1 98.88 31 PHE B N 1
ATOM 1336 C CA . PHE B 1 31 ? -1.28 -15.586 -4.855 1 98.88 31 PHE B CA 1
ATOM 1337 C C . PHE B 1 31 ? -1.336 -14.633 -6.043 1 98.88 31 PHE B C 1
ATOM 1339 O O . PHE B 1 31 ? -1.508 -13.43 -5.867 1 98.88 31 PHE B O 1
ATOM 1346 N N . LEU B 1 32 ? -1.188 -15.156 -7.203 1 98.75 32 LEU B N 1
ATOM 1347 C CA . LEU B 1 32 ? -1.217 -14.32 -8.398 1 98.75 32 LEU B CA 1
ATOM 1348 C C . LEU B 1 32 ? -2.633 -13.828 -8.688 1 98.75 32 LEU B C 1
ATOM 1350 O O . LEU B 1 32 ? -3.596 -14.586 -8.547 1 98.75 32 LEU B O 1
ATOM 1354 N N . ASP B 1 33 ? -2.779 -12.578 -8.961 1 98.19 33 ASP B N 1
ATOM 1355 C CA . ASP B 1 33 ? -4.043 -12.125 -9.547 1 98.19 33 ASP B CA 1
ATOM 1356 C C . ASP B 1 33 ? -4.273 -12.758 -10.914 1 98.19 33 ASP B C 1
ATOM 1358 O O . ASP B 1 33 ? -3.371 -12.773 -11.758 1 98.19 33 ASP B O 1
ATOM 1362 N N . ILE B 1 34 ? -5.371 -13.195 -11.141 1 95.81 34 ILE B N 1
ATOM 1363 C CA . ILE B 1 34 ? -5.652 -13.906 -12.383 1 95.81 34 ILE B CA 1
ATOM 1364 C C . ILE B 1 34 ? -5.633 -12.93 -13.555 1 95.81 34 ILE B C 1
ATOM 1366 O O . ILE B 1 34 ? -5.316 -13.312 -14.688 1 95.81 34 ILE B O 1
ATOM 1370 N N . SER B 1 35 ? -6.047 -11.727 -13.297 1 95.5 35 SER B N 1
ATOM 1371 C CA . SER B 1 35 ? -5.949 -10.672 -14.297 1 95.5 35 SER B CA 1
ATOM 1372 C C . SER B 1 35 ? -4.66 -9.875 -14.141 1 95.5 35 SER B C 1
ATOM 1374 O O . SER B 1 35 ? -4.652 -8.805 -13.523 1 95.5 35 SER B O 1
ATOM 1376 N N . GLN B 1 36 ? -3.662 -10.305 -14.844 1 98.06 36 GLN B N 1
ATOM 1377 C CA . GLN B 1 36 ? -2.338 -9.719 -14.664 1 98.06 36 GLN B CA 1
ATOM 1378 C C . GLN B 1 36 ? -2.271 -8.32 -15.266 1 98.06 36 GLN B C 1
ATOM 1380 O O . GLN B 1 36 ? -2.559 -8.133 -16.453 1 98.06 36 GLN B O 1
ATOM 1385 N N . VAL B 1 37 ? -1.926 -7.371 -14.469 1 98.38 37 VAL B N 1
ATOM 1386 C CA . VAL B 1 37 ? -1.658 -6.023 -14.953 1 98.38 37 VAL B CA 1
ATOM 1387 C C . VAL B 1 37 ? -0.215 -5.926 -15.445 1 98.38 37 VAL B C 1
ATOM 1389 O O . VAL B 1 37 ? 0.045 -5.41 -16.531 1 98.38 37 VAL B O 1
ATOM 1392 N N . THR B 1 38 ? 0.733 -6.398 -14.586 1 98.31 38 THR B N 1
ATOM 1393 C CA . THR B 1 38 ? 2.139 -6.594 -14.922 1 98.31 38 THR B CA 1
ATOM 1394 C C . THR B 1 38 ? 2.578 -8.023 -14.609 1 98.31 38 THR B C 1
ATOM 1396 O O . THR B 1 38 ? 1.955 -8.703 -13.797 1 98.31 38 THR B O 1
ATOM 1399 N N . LYS B 1 39 ? 3.602 -8.469 -15.281 1 97.44 39 LYS B N 1
ATOM 1400 C CA . LYS B 1 39 ? 4.102 -9.82 -15.016 1 97.44 39 LYS B CA 1
ATOM 1401 C C . LYS B 1 39 ? 4.484 -9.984 -13.555 1 97.44 39 LYS B C 1
ATOM 1403 O O . LYS B 1 39 ? 5.301 -9.227 -13.023 1 97.44 39 LYS B O 1
ATOM 1408 N N . GLY B 1 40 ? 3.918 -10.992 -12.914 1 98.5 40 GLY B N 1
ATOM 1409 C CA . GLY B 1 40 ? 4.23 -11.25 -11.516 1 98.5 40 GLY B CA 1
ATOM 1410 C C . GLY B 1 40 ? 3.293 -10.539 -10.555 1 98.5 40 GLY B C 1
ATOM 1411 O O . GLY B 1 40 ? 3.502 -10.562 -9.336 1 98.5 40 GLY B O 1
ATOM 1412 N N . HIS B 1 41 ? 2.213 -9.828 -11.102 1 98.88 41 HIS B N 1
ATOM 1413 C CA . HIS B 1 41 ? 1.213 -9.164 -10.273 1 98.88 41 HIS B CA 1
ATOM 1414 C C . HIS B 1 41 ? 0.658 -10.125 -9.219 1 98.88 41 HIS B C 1
ATOM 1416 O O . HIS B 1 41 ? -0.057 -11.07 -9.555 1 98.88 41 HIS B O 1
ATOM 1422 N N . THR B 1 42 ? 0.983 -9.844 -7.969 1 98.88 42 THR B N 1
ATOM 1423 C CA . THR B 1 42 ? 0.685 -10.719 -6.84 1 98.88 42 THR B CA 1
ATOM 1424 C C . THR B 1 42 ? -0.181 -9.992 -5.809 1 98.88 42 THR B C 1
ATOM 1426 O O . THR B 1 42 ? 0.02 -8.805 -5.547 1 98.88 42 THR B O 1
ATOM 1429 N N . LEU B 1 43 ? -1.123 -10.734 -5.242 1 98.94 43 LEU B N 1
ATOM 1430 C CA . LEU B 1 43 ? -1.954 -10.227 -4.152 1 98.94 43 LEU B CA 1
ATOM 1431 C C . LEU B 1 43 ? -1.504 -10.805 -2.814 1 98.94 43 LEU B C 1
ATOM 1433 O O . LEU B 1 43 ? -1.165 -11.984 -2.725 1 98.94 43 LEU B O 1
ATOM 1437 N N . LEU B 1 44 ? -1.396 -10 -1.812 1 98.94 44 LEU B N 1
ATOM 1438 C CA . LEU B 1 44 ? -1.227 -10.414 -0.423 1 98.94 44 LEU B CA 1
ATOM 1439 C C . LEU B 1 44 ? -2.471 -10.086 0.396 1 98.94 44 LEU B C 1
ATOM 1441 O O . LEU B 1 44 ? -2.922 -8.938 0.418 1 98.94 44 LEU B O 1
ATOM 1445 N N . ILE B 1 45 ? -3.049 -11.102 1.095 1 98.88 45 ILE B N 1
ATOM 1446 C CA . ILE B 1 45 ? -4.305 -10.906 1.811 1 98.88 45 ILE B CA 1
ATOM 1447 C C . ILE B 1 45 ? -4.203 -11.508 3.209 1 98.88 45 ILE B C 1
ATOM 1449 O O . ILE B 1 45 ? -3.473 -12.477 3.424 1 98.88 45 ILE B O 1
ATOM 1453 N N . PRO B 1 46 ? -4.891 -10.859 4.211 1 98.81 46 PRO B N 1
ATOM 1454 C CA . PRO B 1 46 ? -5.102 -11.578 5.469 1 98.81 46 PRO B CA 1
ATOM 1455 C C . PRO B 1 46 ? -6.035 -12.781 5.309 1 98.81 46 PRO B C 1
ATOM 1457 O O . PRO B 1 46 ? -6.992 -12.719 4.535 1 98.81 46 PRO B O 1
ATOM 1460 N N . LYS B 1 47 ? -5.773 -13.805 6.016 1 98.12 47 LYS B N 1
ATOM 1461 C CA . LYS B 1 47 ? -6.648 -14.969 5.926 1 98.12 47 LYS B CA 1
ATOM 1462 C C . LYS B 1 47 ? -8.008 -14.68 6.555 1 98.12 47 LYS B C 1
ATOM 1464 O O . LYS B 1 47 ? -9.023 -15.242 6.133 1 98.12 47 LYS B O 1
ATOM 1469 N N . GLU B 1 48 ? -7.98 -13.836 7.609 1 98.06 48 GLU B N 1
ATOM 1470 C CA . GLU B 1 48 ? -9.258 -13.383 8.156 1 98.06 48 GLU B CA 1
ATOM 1471 C C . GLU B 1 48 ? -9.914 -12.359 7.238 1 98.06 48 GLU B C 1
ATOM 1473 O O . GLU B 1 48 ? -9.242 -11.477 6.699 1 98.06 48 GLU B O 1
ATOM 1478 N N . HIS B 1 49 ? -11.227 -12.484 7.086 1 98.56 49 HIS B N 1
ATOM 1479 C CA . HIS B 1 49 ? -11.969 -11.586 6.203 1 98.56 49 HIS B CA 1
ATOM 1480 C C . HIS B 1 49 ? -12.172 -10.219 6.852 1 98.56 49 HIS B C 1
ATOM 1482 O O . HIS B 1 49 ? -12.836 -10.109 7.883 1 98.56 49 HIS B O 1
ATOM 1488 N N . HIS B 1 50 ? -11.617 -9.273 6.293 1 98.56 50 HIS B N 1
ATOM 1489 C CA . HIS B 1 50 ? -11.852 -7.859 6.551 1 98.56 50 HIS B CA 1
ATOM 1490 C C . HIS B 1 50 ? -12.164 -7.109 5.262 1 98.56 50 HIS B C 1
ATOM 1492 O O . HIS B 1 50 ? -11.461 -7.273 4.258 1 98.56 50 HIS B O 1
ATOM 1498 N N . ARG B 1 51 ? -13.125 -6.316 5.266 1 98.19 51 ARG B N 1
ATOM 1499 C CA . ARG B 1 51 ? -13.648 -5.707 4.047 1 98.19 51 ARG B CA 1
ATOM 1500 C C . ARG B 1 51 ? -12.617 -4.777 3.412 1 98.19 51 ARG B C 1
ATOM 1502 O O . ARG B 1 51 ? -12.461 -4.766 2.189 1 98.19 51 ARG B O 1
ATOM 1509 N N . ASP B 1 52 ? -12.039 -3.965 4.176 1 98.81 52 ASP B N 1
ATOM 1510 C CA . ASP B 1 52 ? -11.102 -2.939 3.727 1 98.81 52 ASP B CA 1
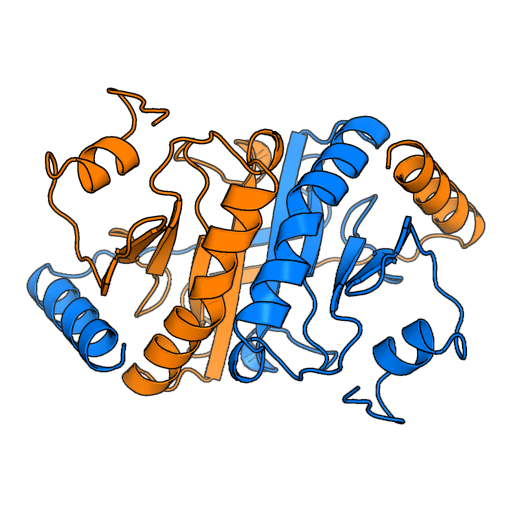ATOM 1511 C C . ASP B 1 52 ? -10.234 -2.445 4.883 1 98.81 52 ASP B C 1
ATOM 1513 O O . ASP B 1 52 ? -10.211 -3.055 5.953 1 98.81 52 ASP B O 1
ATOM 1517 N N . ILE B 1 53 ? -9.422 -1.403 4.676 1 98.94 53 ILE B N 1
ATOM 1518 C CA . ILE B 1 53 ? -8.453 -0.938 5.66 1 98.94 53 ILE B CA 1
ATOM 1519 C C . ILE B 1 53 ? -9.18 -0.43 6.902 1 98.94 53 ILE B C 1
ATOM 1521 O O . ILE B 1 53 ? -8.648 -0.487 8.008 1 98.94 53 ILE B O 1
ATOM 1525 N N . PHE B 1 54 ? -10.383 0.08 6.762 1 98.75 54 PHE B N 1
ATOM 1526 C CA . PHE B 1 54 ? -11.117 0.704 7.852 1 98.75 54 PHE B CA 1
ATOM 1527 C C . PHE B 1 54 ? -11.602 -0.343 8.852 1 98.75 54 PHE B C 1
ATOM 1529 O O . PHE B 1 54 ? -11.875 -0.024 10.008 1 98.75 54 PHE B O 1
ATOM 1536 N N . GLU B 1 55 ? -11.617 -1.581 8.438 1 98.38 55 GLU B N 1
ATOM 1537 C CA . GLU B 1 55 ? -12.055 -2.682 9.289 1 98.38 55 GLU B CA 1
ATOM 1538 C C . GLU B 1 55 ? -10.883 -3.588 9.664 1 98.38 55 GLU B C 1
ATOM 1540 O O . GLU B 1 55 ? -11.07 -4.621 10.312 1 98.38 55 GLU B O 1
ATOM 1545 N N . LEU B 1 56 ? -9.719 -3.307 9.258 1 98.75 56 LEU B N 1
ATOM 1546 C CA . LEU B 1 56 ? -8.547 -4.141 9.492 1 98.75 56 LEU B CA 1
ATOM 1547 C C . LEU B 1 56 ? -7.953 -3.875 10.867 1 98.75 56 LEU B C 1
ATOM 1549 O O . LEU B 1 56 ? -7.461 -2.775 11.141 1 98.75 56 LEU B O 1
ATOM 1553 N N . PRO B 1 57 ? -7.953 -4.859 11.773 1 98.44 57 PRO B N 1
ATOM 1554 C CA . PRO B 1 57 ? -7.391 -4.652 13.109 1 98.44 57 PRO B CA 1
ATOM 1555 C C . PRO B 1 57 ? -5.879 -4.418 13.086 1 98.44 57 PRO B C 1
ATOM 1557 O O . PRO B 1 57 ? -5.184 -4.953 12.211 1 98.44 57 PRO B O 1
ATOM 1560 N N . GLU B 1 58 ? -5.453 -3.734 14.078 1 98.31 58 GLU B N 1
ATOM 1561 C CA . GLU B 1 58 ? -4.047 -3.377 14.219 1 98.31 58 GLU B CA 1
ATOM 1562 C C . GLU B 1 58 ? -3.15 -4.605 14.094 1 98.31 58 GLU B C 1
ATOM 1564 O O . GLU B 1 58 ? -2.17 -4.594 13.344 1 98.31 58 GLU B O 1
ATOM 1569 N N . GLN B 1 59 ? -3.469 -5.656 14.773 1 98.06 59 GLN B N 1
ATOM 1570 C CA . GLN B 1 59 ? -2.631 -6.852 14.797 1 98.06 59 GLN B CA 1
ATOM 1571 C C . GLN B 1 59 ? -2.656 -7.562 13.445 1 98.06 59 GLN B C 1
ATOM 1573 O O . GLN B 1 59 ? -1.642 -8.102 13.008 1 98.06 59 GLN B O 1
ATOM 1578 N N . ALA B 1 60 ? -3.842 -7.625 12.797 1 98.38 60 ALA B N 1
ATOM 1579 C CA . ALA B 1 60 ? -3.947 -8.211 11.469 1 98.38 60 ALA B CA 1
ATOM 1580 C C . ALA B 1 60 ? -3.121 -7.43 10.453 1 98.38 60 ALA B C 1
ATOM 1582 O O . ALA B 1 60 ? -2.465 -8.016 9.594 1 98.38 60 ALA B O 1
ATOM 1583 N N . ALA B 1 61 ? -3.178 -6.109 10.617 1 98.81 61 ALA B N 1
ATOM 1584 C CA . ALA B 1 61 ? -2.383 -5.242 9.75 1 98.81 61 ALA B CA 1
ATOM 1585 C C . ALA B 1 61 ? -0.891 -5.516 9.922 1 98.81 61 ALA B C 1
ATOM 1587 O O . ALA B 1 61 ? -0.157 -5.637 8.938 1 98.81 61 ALA B O 1
ATOM 1588 N N . ALA B 1 62 ? -0.477 -5.625 11.164 1 98.75 62 ALA B N 1
ATOM 1589 C CA . ALA B 1 62 ? 0.924 -5.906 11.469 1 98.75 62 ALA B CA 1
ATOM 1590 C C . ALA B 1 62 ? 1.358 -7.242 10.867 1 98.75 62 ALA B C 1
ATOM 1592 O O . ALA B 1 62 ? 2.396 -7.324 10.211 1 98.75 62 ALA B O 1
ATOM 1593 N N . SER B 1 63 ? 0.585 -8.242 11.102 1 98.5 63 SER B N 1
ATOM 1594 C CA . SER B 1 63 ? 0.908 -9.578 10.602 1 98.5 63 SER B CA 1
ATOM 1595 C C . SER B 1 63 ? 0.96 -9.602 9.078 1 98.5 63 SER B C 1
ATOM 1597 O O . SER B 1 63 ? 1.856 -10.211 8.492 1 98.5 63 SER B O 1
ATOM 1599 N N . LEU B 1 64 ? 0.019 -8.953 8.477 1 98.75 64 LEU B N 1
ATOM 1600 C CA . LEU B 1 64 ? -0.058 -8.898 7.02 1 98.75 64 LEU B CA 1
ATOM 1601 C C . LEU B 1 64 ? 1.209 -8.289 6.43 1 98.75 64 LEU B C 1
ATOM 1603 O O . LEU B 1 64 ? 1.849 -8.891 5.566 1 98.75 64 LEU B O 1
ATOM 1607 N N . PHE B 1 65 ? 1.552 -7.102 6.887 1 98.81 65 PHE B N 1
ATOM 1608 C CA . PHE B 1 65 ? 2.607 -6.352 6.215 1 98.81 65 PHE B CA 1
ATOM 1609 C C . PHE B 1 65 ? 3.98 -6.883 6.609 1 98.81 65 PHE B C 1
ATOM 1611 O O . PHE B 1 65 ? 4.98 -6.586 5.945 1 98.81 65 PHE B O 1
ATOM 1618 N N . SER B 1 66 ? 4.066 -7.668 7.711 1 98.69 66 SER B N 1
ATOM 1619 C CA . SER B 1 66 ? 5.328 -8.32 8.047 1 98.69 66 SER B CA 1
A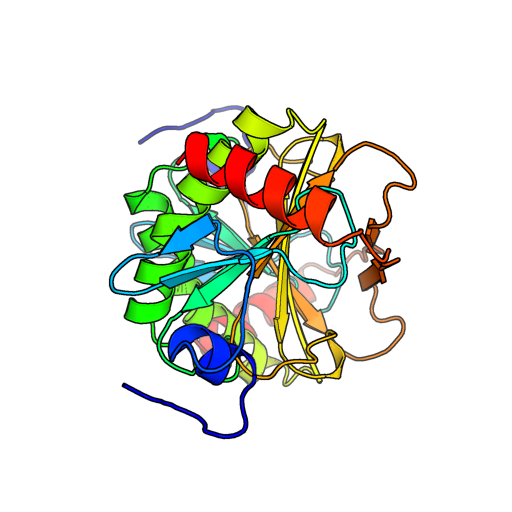TOM 1620 C C . SER B 1 66 ? 5.785 -9.25 6.926 1 98.69 66 SER B C 1
ATOM 1622 O O . SER B 1 66 ? 6.977 -9.531 6.797 1 98.69 66 SER B O 1
ATOM 1624 N N . ALA B 1 67 ? 4.883 -9.688 6.086 1 98.81 67 ALA B N 1
ATOM 1625 C CA . ALA B 1 67 ? 5.195 -10.609 4.996 1 98.81 67 ALA B CA 1
ATOM 1626 C C . ALA B 1 67 ? 5.551 -9.844 3.723 1 98.81 67 ALA B C 1
ATOM 1628 O O . ALA B 1 67 ? 6.082 -10.43 2.771 1 98.81 67 ALA B O 1
ATOM 1629 N N . ALA B 1 68 ? 5.258 -8.555 3.662 1 98.88 68 ALA B N 1
ATOM 1630 C CA . ALA B 1 68 ? 5.336 -7.773 2.428 1 98.88 68 ALA B CA 1
ATOM 1631 C C . ALA B 1 68 ? 6.77 -7.727 1.901 1 98.88 68 ALA B C 1
ATOM 1633 O O . ALA B 1 68 ? 7.004 -7.949 0.711 1 98.88 68 ALA B O 1
ATOM 1634 N N . PRO B 1 69 ? 7.789 -7.488 2.793 1 98.88 69 PRO B N 1
ATOM 1635 C CA . PRO B 1 69 ? 9.156 -7.449 2.273 1 98.88 69 PRO B CA 1
ATOM 1636 C C . PRO B 1 69 ? 9.594 -8.781 1.664 1 98.88 69 PRO B C 1
ATOM 1638 O O . PRO B 1 69 ? 10.297 -8.797 0.65 1 98.88 69 PRO B O 1
ATOM 1641 N N . LYS B 1 70 ? 9.109 -9.828 2.291 1 98.69 70 LYS B N 1
ATOM 1642 C CA . LYS B 1 70 ? 9.422 -11.164 1.793 1 98.69 70 LYS B CA 1
ATOM 1643 C C . LYS B 1 70 ? 8.852 -11.383 0.395 1 98.69 70 LYS B C 1
ATOM 1645 O O . LYS B 1 70 ? 9.547 -11.883 -0.493 1 98.69 70 LYS B O 1
ATOM 1650 N N . ILE B 1 71 ? 7.625 -11.047 0.178 1 98.88 71 ILE B N 1
ATOM 1651 C CA . ILE B 1 71 ? 6.961 -11.18 -1.114 1 98.88 71 ILE B CA 1
ATOM 1652 C C . ILE B 1 71 ? 7.66 -10.289 -2.145 1 98.88 71 ILE B C 1
ATOM 1654 O O . ILE B 1 71 ? 7.953 -10.734 -3.258 1 98.88 71 ILE B O 1
ATOM 1658 N N . ALA B 1 72 ? 7.973 -9.062 -1.791 1 98.94 72 ALA B N 1
ATOM 1659 C CA . ALA B 1 72 ? 8.641 -8.117 -2.682 1 98.94 72 ALA B CA 1
ATOM 1660 C C . ALA B 1 72 ? 10 -8.633 -3.121 1 98.94 72 ALA B C 1
ATOM 1662 O O . ALA B 1 72 ? 10.344 -8.57 -4.305 1 98.94 72 ALA B O 1
ATOM 1663 N N . ASN B 1 73 ? 10.742 -9.109 -2.188 1 98.94 73 ASN B N 1
ATOM 1664 C CA . ASN B 1 73 ? 12.078 -9.594 -2.5 1 98.94 73 ASN B CA 1
ATOM 1665 C C . ASN B 1 73 ? 12.023 -10.836 -3.387 1 98.94 73 ASN B C 1
ATOM 1667 O O . ASN B 1 73 ? 12.898 -11.039 -4.234 1 98.94 73 ASN B O 1
ATOM 1671 N N . ALA B 1 74 ? 11.039 -11.695 -3.137 1 98.94 74 ALA B N 1
ATOM 1672 C CA . ALA B 1 74 ? 10.867 -12.867 -3.998 1 98.94 74 ALA B CA 1
ATOM 1673 C C . ALA B 1 74 ? 10.57 -12.445 -5.438 1 98.94 74 ALA B C 1
ATOM 1675 O O . ALA B 1 74 ? 11.117 -13.023 -6.379 1 98.94 74 ALA B O 1
ATOM 1676 N N . LEU B 1 75 ? 9.719 -11.461 -5.605 1 98.94 75 LEU B N 1
ATOM 1677 C CA . LEU B 1 75 ? 9.414 -10.922 -6.93 1 98.94 75 LEU B CA 1
ATOM 1678 C C . LEU B 1 75 ? 10.656 -10.336 -7.578 1 98.94 75 LEU B C 1
ATOM 1680 O O . LEU B 1 75 ? 10.906 -10.555 -8.766 1 98.94 75 LEU B O 1
ATOM 1684 N N . ASN B 1 76 ? 11.406 -9.602 -6.773 1 98.81 76 ASN B N 1
ATOM 1685 C CA . ASN B 1 76 ? 12.648 -9.016 -7.27 1 98.81 76 ASN B CA 1
ATOM 1686 C C . ASN B 1 76 ? 13.633 -10.086 -7.723 1 98.81 76 ASN B C 1
ATOM 1688 O O . ASN B 1 76 ? 14.258 -9.953 -8.773 1 98.81 76 ASN B O 1
ATOM 1692 N N . ALA B 1 77 ? 13.758 -11.109 -6.949 1 98.81 77 ALA B N 1
ATOM 1693 C CA . ALA B 1 77 ? 14.68 -12.195 -7.27 1 98.81 77 ALA B CA 1
ATOM 1694 C C . ALA B 1 77 ? 14.219 -12.969 -8.5 1 98.81 77 ALA B C 1
ATOM 1696 O O . ALA B 1 77 ? 15.039 -13.391 -9.32 1 98.81 77 ALA B O 1
ATOM 1697 N N . ALA B 1 78 ? 12.961 -13.156 -8.633 1 98.69 78 ALA B N 1
ATOM 1698 C CA . ALA B 1 78 ? 12.406 -13.977 -9.703 1 98.69 78 ALA B CA 1
ATOM 1699 C C . ALA B 1 78 ? 12.477 -13.25 -11.047 1 98.69 78 ALA B C 1
ATOM 1701 O O . ALA B 1 78 ? 12.711 -13.875 -12.086 1 98.69 78 ALA B O 1
ATOM 1702 N N . PHE B 1 79 ? 12.289 -11.828 -11.039 1 98.62 79 PHE B N 1
ATOM 1703 C CA . PHE B 1 79 ? 12.008 -11.18 -12.32 1 98.62 79 PHE B CA 1
ATOM 1704 C C . PHE B 1 79 ? 12.906 -9.969 -12.523 1 98.62 79 PHE B C 1
ATOM 1706 O O . PHE B 1 79 ? 12.953 -9.406 -13.617 1 98.62 79 PHE B O 1
ATOM 1713 N N . GLU B 1 80 ? 13.547 -9.492 -11.445 1 98.31 80 GLU B N 1
ATOM 1714 C CA . GLU B 1 80 ? 14.43 -8.328 -11.477 1 98.31 80 GLU B CA 1
ATOM 1715 C C . GLU B 1 80 ? 13.742 -7.137 -12.148 1 98.31 80 GLU B C 1
ATOM 1717 O O . GLU B 1 80 ? 14.281 -6.539 -13.078 1 98.31 80 GLU B O 1
ATOM 1722 N N . PRO B 1 81 ? 12.594 -6.836 -11.703 1 98.69 81 PRO B N 1
ATOM 1723 C CA . PRO B 1 81 ? 11.898 -5.688 -12.289 1 98.69 81 PRO B CA 1
ATOM 1724 C C . PRO B 1 81 ? 12.633 -4.367 -12.055 1 98.69 81 PRO B C 1
ATOM 1726 O O . PRO B 1 81 ? 13.484 -4.285 -11.172 1 98.69 81 PRO B O 1
ATOM 1729 N N . VAL B 1 82 ? 12.328 -3.293 -12.805 1 98.62 82 VAL B N 1
ATOM 1730 C CA . VAL B 1 82 ? 13.016 -2.012 -12.695 1 98.62 82 VAL B CA 1
ATOM 1731 C C . VAL B 1 82 ? 12.383 -1.173 -11.594 1 98.62 82 VAL B C 1
ATOM 1733 O O . VAL B 1 82 ? 12.898 -0.107 -11.242 1 98.62 82 VAL B O 1
ATOM 1736 N N . GLY B 1 83 ? 11.266 -1.65 -10.992 1 98.69 83 GLY B N 1
ATOM 1737 C CA . GLY B 1 83 ? 10.547 -1.049 -9.883 1 98.69 83 GLY B CA 1
ATOM 1738 C C . GLY B 1 83 ? 9.43 -1.928 -9.344 1 98.69 83 GLY B C 1
ATOM 1739 O O . GLY B 1 83 ? 9.195 -3.023 -9.859 1 98.69 83 GLY B O 1
ATOM 1740 N N . LEU B 1 84 ? 8.797 -1.522 -8.336 1 98.88 84 LEU B N 1
ATOM 1741 C CA . LEU B 1 84 ? 7.676 -2.242 -7.742 1 98.88 84 LEU B CA 1
ATOM 1742 C C . LEU B 1 84 ? 6.711 -1.279 -7.059 1 98.88 84 LEU B C 1
ATOM 1744 O O . LEU B 1 84 ? 7.125 -0.458 -6.238 1 98.88 84 LEU B O 1
ATOM 1748 N N . ASN B 1 85 ? 5.461 -1.311 -7.422 1 98.94 85 ASN B N 1
ATOM 1749 C CA . ASN B 1 85 ? 4.426 -0.597 -6.68 1 98.94 85 ASN B CA 1
ATOM 1750 C C . ASN B 1 85 ? 3.645 -1.535 -5.762 1 98.94 85 ASN B C 1
ATOM 1752 O O . ASN B 1 85 ? 3.363 -2.676 -6.133 1 98.94 85 ASN B O 1
ATOM 1756 N N . ILE B 1 86 ? 3.336 -1.124 -4.609 1 98.94 86 ILE B N 1
ATOM 1757 C CA . ILE B 1 86 ? 2.369 -1.765 -3.723 1 98.94 86 ILE B CA 1
ATOM 1758 C C . ILE B 1 86 ? 1.13 -0.882 -3.588 1 98.94 86 ILE B C 1
ATOM 1760 O O . ILE B 1 86 ? 1.234 0.293 -3.227 1 98.94 86 ILE B O 1
ATOM 1764 N N . LEU B 1 87 ? -0.041 -1.443 -3.908 1 98.88 87 LEU B N 1
ATOM 1765 C CA . LEU B 1 87 ? -1.267 -0.656 -3.992 1 98.88 87 LEU B CA 1
ATOM 1766 C C . LEU B 1 87 ? -2.408 -1.348 -3.254 1 98.88 87 LEU B C 1
ATOM 1768 O O . LEU B 1 87 ? -2.586 -2.562 -3.373 1 98.88 87 LEU B O 1
ATOM 1772 N N . ASN B 1 88 ? -3.076 -0.66 -2.475 1 98.88 88 ASN B N 1
ATOM 1773 C CA . ASN B 1 88 ? -4.316 -1.076 -1.83 1 98.88 88 ASN B CA 1
ATOM 1774 C C . ASN B 1 88 ? -5.457 -0.104 -2.125 1 98.88 88 ASN B C 1
ATOM 1776 O O . ASN B 1 88 ? -5.289 1.11 -1.999 1 98.88 88 ASN B O 1
ATOM 1780 N N . ASN B 1 89 ? -6.555 -0.606 -2.57 1 98.81 89 ASN B N 1
ATOM 1781 C CA . ASN B 1 89 ? -7.754 0.157 -2.891 1 98.81 89 ASN B CA 1
ATOM 1782 C C . ASN B 1 89 ? -8.859 -0.074 -1.861 1 98.81 89 ASN B C 1
ATOM 1784 O O . ASN B 1 89 ? -9.227 -1.217 -1.587 1 98.81 89 ASN B O 1
ATOM 1788 N N . ASN B 1 90 ? -9.367 0.976 -1.285 1 98.88 90 ASN B N 1
ATOM 1789 C CA . ASN B 1 90 ? -10.438 0.874 -0.303 1 98.88 90 ASN B CA 1
ATOM 1790 C C . ASN B 1 90 ? -11.703 1.58 -0.781 1 98.88 90 ASN B C 1
ATOM 1792 O O . ASN B 1 90 ? -11.688 2.785 -1.04 1 98.88 90 ASN B O 1
ATOM 1796 N N . LYS B 1 91 ? -12.859 0.865 -0.852 1 98.62 91 LYS B N 1
ATOM 1797 C CA . LYS B 1 91 ? -14.156 1.292 -1.373 1 98.62 91 LYS B CA 1
ATOM 1798 C C . LYS B 1 91 ? -14.148 1.346 -2.898 1 98.62 91 LYS B C 1
ATOM 1800 O O . LYS B 1 91 ? -13.078 1.371 -3.516 1 98.62 91 LYS B O 1
ATOM 1805 N N . GLU B 1 92 ? -15.32 1.328 -3.502 1 97.81 92 GLU B N 1
ATOM 1806 C CA . GLU B 1 92 ? -15.5 1.217 -4.945 1 97.81 92 GLU B CA 1
ATOM 1807 C C . GLU B 1 92 ? -14.867 2.4 -5.676 1 97.81 92 GLU B C 1
ATOM 1809 O O . GLU B 1 92 ? -14.242 2.23 -6.723 1 97.81 92 GLU B O 1
ATOM 1814 N N . ALA B 1 93 ? -14.961 3.535 -5.145 1 97.5 93 ALA B N 1
ATOM 1815 C CA . ALA B 1 93 ? -14.492 4.754 -5.801 1 97.5 93 ALA B CA 1
ATOM 1816 C C . ALA B 1 93 ? -12.969 4.74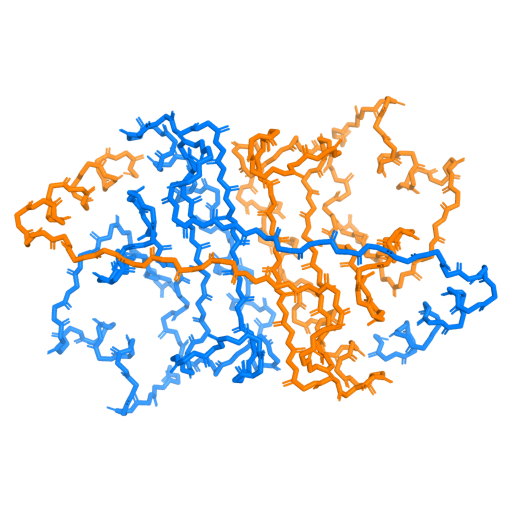2 -5.961 1 97.5 93 ALA B C 1
ATOM 1818 O O . ALA B 1 93 ? -12.43 5.375 -6.867 1 97.5 93 ALA B O 1
ATOM 1819 N N . ALA B 1 94 ? -12.289 4.035 -5.121 1 98.25 94 ALA B N 1
ATOM 1820 C CA . ALA B 1 94 ? -10.836 3.943 -5.191 1 98.25 94 ALA B CA 1
ATOM 1821 C C . ALA B 1 94 ? -10.398 2.738 -6.023 1 98.25 94 ALA B C 1
ATOM 1823 O O . ALA B 1 94 ? -9.203 2.471 -6.16 1 98.25 94 ALA B O 1
ATOM 1824 N N . GLY B 1 95 ? -11.422 1.993 -6.496 1 97.69 95 GLY B N 1
ATOM 1825 C CA . GLY B 1 95 ? -11.078 0.897 -7.391 1 97.69 95 GLY B CA 1
ATOM 1826 C C . GLY B 1 95 ? -11.188 -0.464 -6.73 1 97.69 95 GLY B C 1
ATOM 1827 O O . GLY B 1 95 ? -10.797 -1.476 -7.316 1 97.69 95 GLY B O 1
ATOM 1828 N N . GLN B 1 96 ? -11.703 -0.534 -5.527 1 98.25 96 GLN B N 1
ATOM 1829 C CA . GLN B 1 96 ? -11.867 -1.834 -4.887 1 98.25 96 GLN B CA 1
ATOM 1830 C C . GLN B 1 96 ? -13.023 -2.609 -5.52 1 98.25 96 GLN B C 1
ATOM 1832 O O . GLN B 1 96 ? -14.141 -2.102 -5.617 1 98.25 96 GLN B O 1
ATOM 1837 N N . THR B 1 97 ? -12.719 -3.871 -5.879 1 97.69 97 THR B N 1
ATOM 1838 C CA . THR B 1 97 ? -13.742 -4.68 -6.531 1 97.69 97 THR B CA 1
ATOM 1839 C C . THR B 1 97 ? -14.016 -5.949 -5.738 1 97.69 97 THR B C 1
ATOM 1841 O O . THR B 1 97 ? -15.055 -6.586 -5.914 1 97.69 97 THR B O 1
ATOM 1844 N N . VAL B 1 98 ? -13.078 -6.469 -5.047 1 98.19 98 VAL B N 1
ATOM 1845 C CA . VAL B 1 98 ? -13.242 -7.547 -4.078 1 98.19 98 VAL B CA 1
ATOM 1846 C C . VAL B 1 98 ? -13.164 -6.984 -2.662 1 98.19 98 VAL B C 1
ATOM 1848 O O . VAL B 1 98 ? -12.172 -6.355 -2.291 1 98.19 98 VAL B O 1
ATOM 1851 N N . PHE B 1 99 ? -14.219 -7.18 -1.947 1 98.38 99 PHE B N 1
ATOM 1852 C CA . PHE B 1 99 ? -14.305 -6.531 -0.644 1 98.38 99 PHE B CA 1
ATOM 1853 C C . PHE B 1 99 ? -13.766 -7.445 0.451 1 98.38 99 PHE B C 1
ATOM 1855 O O . PHE B 1 99 ? -14.484 -7.793 1.389 1 98.38 99 PHE B O 1
ATOM 1862 N N . HIS B 1 100 ? -12.641 -7.852 0.343 1 98.81 100 HIS B N 1
ATOM 1863 C CA . HIS B 1 100 ? -11.648 -8.477 1.212 1 98.81 100 HIS B CA 1
ATOM 1864 C C . HIS B 1 100 ? -10.305 -7.77 1.106 1 98.81 100 HIS B C 1
ATOM 1866 O O . HIS B 1 100 ? -9.727 -7.684 0.02 1 98.81 100 HIS B O 1
ATOM 1872 N N . TYR B 1 101 ? -9.867 -7.234 2.227 1 98.88 101 TYR B N 1
ATOM 1873 C CA . TYR B 1 101 ? -8.648 -6.434 2.156 1 98.88 101 TYR B CA 1
ATOM 1874 C C . TYR B 1 101 ? -7.566 -7.164 1.374 1 98.88 101 TYR B C 1
ATOM 1876 O O . TYR B 1 101 ? -7.336 -8.359 1.58 1 98.88 101 TYR B O 1
ATOM 1884 N N . HIS B 1 102 ? -6.883 -6.473 0.447 1 98.88 102 HIS B N 1
ATOM 1885 C CA . HIS B 1 102 ? -5.758 -7.059 -0.279 1 98.88 102 HIS B CA 1
ATOM 1886 C C . HIS B 1 102 ? -4.812 -5.977 -0.795 1 98.88 102 HIS B C 1
ATOM 1888 O O . HIS B 1 102 ? -5.254 -4.883 -1.157 1 98.88 102 HIS B O 1
ATOM 1894 N N . MET B 1 103 ? -3.531 -6.328 -0.881 1 98.88 103 MET B N 1
ATOM 1895 C CA . MET B 1 103 ? -2.477 -5.496 -1.449 1 98.88 103 MET B CA 1
ATOM 1896 C C . MET B 1 103 ? -2.021 -6.035 -2.801 1 98.88 103 MET B C 1
ATOM 1898 O O . MET B 1 103 ? -1.773 -7.234 -2.939 1 98.88 103 MET B O 1
ATOM 1902 N N . HIS B 1 104 ? -1.952 -5.137 -3.736 1 98.94 104 HIS B N 1
ATOM 1903 C CA . HIS B 1 104 ? -1.377 -5.473 -5.035 1 98.94 104 HIS B CA 1
ATOM 1904 C C . HIS B 1 104 ? 0.13 -5.234 -5.047 1 98.94 104 HIS B C 1
ATOM 1906 O O . HIS B 1 104 ? 0.593 -4.145 -4.695 1 98.94 104 HIS B O 1
ATOM 1912 N N . PHE B 1 105 ? 0.896 -6.219 -5.348 1 98.94 105 PHE B N 1
ATOM 1913 C CA . PHE B 1 105 ? 2.295 -6.066 -5.73 1 98.94 105 PHE B CA 1
ATOM 1914 C C . PHE B 1 105 ? 2.439 -6.051 -7.25 1 98.94 105 PHE B C 1
ATOM 1916 O O . PHE B 1 105 ? 2.113 -7.035 -7.918 1 98.94 105 PHE B O 1
ATOM 1923 N N . LEU B 1 106 ? 2.924 -4.941 -7.762 1 98.88 106 LEU B N 1
ATOM 1924 C CA . LEU B 1 106 ? 3 -4.746 -9.203 1 98.88 106 LEU B CA 1
ATOM 1925 C C . LEU B 1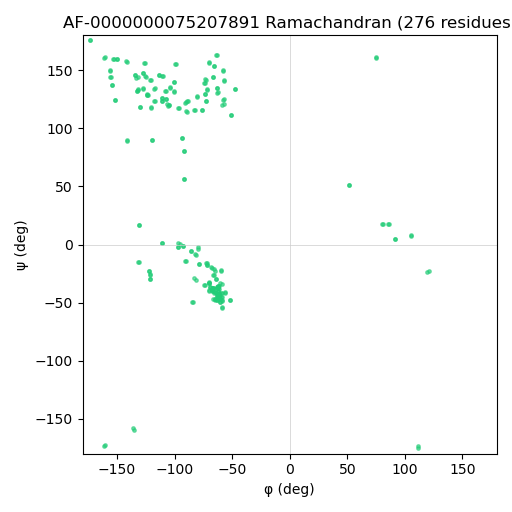 106 ? 4.441 -4.523 -9.648 1 98.88 106 LEU B C 1
ATOM 1927 O O . LEU B 1 106 ? 4.918 -3.387 -9.688 1 98.88 106 LEU B O 1
ATOM 1931 N N . PRO B 1 107 ? 5.156 -5.59 -9.984 1 98.88 107 PRO B N 1
ATOM 1932 C CA . PRO B 1 107 ? 6.473 -5.375 -10.586 1 98.88 107 PRO B CA 1
ATOM 1933 C C . PRO B 1 107 ? 6.41 -4.523 -11.852 1 98.88 107 PRO B C 1
ATOM 1935 O O . PRO B 1 107 ? 5.48 -4.676 -12.656 1 98.88 107 PRO B O 1
ATOM 1938 N N . ARG B 1 108 ? 7.395 -3.641 -12.016 1 98.81 108 ARG B N 1
ATOM 1939 C CA . ARG B 1 108 ? 7.379 -2.719 -13.148 1 98.81 108 ARG B CA 1
ATOM 1940 C C . ARG B 1 108 ? 8.477 -3.066 -14.156 1 98.81 108 ARG B C 1
ATOM 1942 O O . ARG B 1 108 ? 9.594 -3.408 -13.766 1 98.81 108 ARG B O 1
ATOM 1949 N N . TYR B 1 109 ? 8.188 -2.877 -15.398 1 98.19 109 TYR B N 1
ATOM 1950 C CA . TYR B 1 109 ? 9.117 -3.27 -16.453 1 98.19 109 TYR B CA 1
ATOM 1951 C C . TYR B 1 109 ? 9.312 -2.133 -17.453 1 98.19 109 TYR B C 1
ATOM 1953 O O . TYR B 1 109 ? 9.766 -2.359 -18.578 1 98.19 109 TYR B O 1
ATOM 1961 N N . GLY B 1 110 ? 8.922 -0.964 -17.016 1 94.5 110 GLY B N 1
ATOM 1962 C CA . GLY B 1 110 ? 9.086 0.207 -17.859 1 94.5 110 GLY B CA 1
ATOM 1963 C C . GLY B 1 110 ? 7.773 0.78 -18.344 1 94.5 110 GLY B C 1
ATOM 1964 O O . GLY B 1 110 ? 6.703 0.373 -17.891 1 94.5 110 GLY B O 1
ATOM 1965 N N . LYS B 1 111 ? 7.867 1.769 -19.219 1 89.06 111 LYS B N 1
ATOM 1966 C CA . LYS B 1 111 ? 6.688 2.463 -19.719 1 89.06 111 LYS B CA 1
ATOM 1967 C C . LYS B 1 111 ? 5.781 1.514 -20.5 1 89.06 111 LYS B C 1
ATOM 1969 O O . LYS B 1 111 ? 6.262 0.72 -21.312 1 89.06 111 LYS B O 1
ATOM 1974 N N . GLY B 1 112 ? 4.547 1.559 -20.156 1 90.75 112 GLY B N 1
ATOM 1975 C CA . GLY B 1 112 ? 3.568 0.794 -20.922 1 90.75 112 GLY B CA 1
ATOM 1976 C C . GLY B 1 112 ? 3.434 -0.64 -20.438 1 90.75 112 GLY B C 1
ATOM 1977 O O . GLY B 1 112 ? 2.904 -1.491 -21.156 1 90.75 112 GLY B O 1
ATOM 1978 N N . ASP B 1 113 ? 3.875 -0.911 -19.281 1 96.38 113 ASP B N 1
ATOM 1979 C CA . ASP B 1 113 ? 3.838 -2.289 -18.797 1 96.38 113 ASP B CA 1
ATOM 1980 C C . ASP B 1 113 ? 2.441 -2.662 -18.297 1 96.38 113 ASP B C 1
ATOM 1982 O O . ASP B 1 113 ? 2.219 -3.783 -17.844 1 96.38 113 ASP B O 1
ATOM 1986 N N . GLY B 1 114 ? 1.527 -1.714 -18.328 1 97.38 114 GLY B N 1
ATOM 1987 C CA . GLY B 1 114 ? 0.147 -2.002 -17.969 1 97.38 114 GLY B CA 1
ATOM 1988 C C . GLY B 1 114 ? -0.346 -1.189 -16.781 1 97.38 114 GLY B C 1
ATOM 1989 O O . GLY B 1 114 ? -1.554 -1.07 -16.562 1 97.38 114 GLY B O 1
ATOM 1990 N N . PHE B 1 115 ? 0.586 -0.76 -16 1 98.25 115 PHE B N 1
ATOM 1991 C CA . PHE B 1 115 ? 0.225 0.084 -14.867 1 98.25 115 PHE B CA 1
ATOM 1992 C C . PHE B 1 115 ? 0.78 1.493 -15.039 1 98.25 115 PHE B C 1
ATOM 1994 O O . PHE B 1 115 ? 1.882 1.671 -15.562 1 98.25 115 PHE B O 1
ATOM 2001 N N . GLY B 1 116 ? 0.022 2.434 -14.562 1 96.88 116 GLY B N 1
ATOM 2002 C CA . GLY B 1 116 ? 0.445 3.822 -14.484 1 96.88 116 GLY B CA 1
ATOM 2003 C C . GLY B 1 116 ? -0.37 4.641 -13.5 1 96.88 116 GLY B C 1
ATOM 2004 O O . GLY B 1 116 ? -1.471 4.242 -13.117 1 96.88 116 GLY B O 1
ATOM 2005 N N . ALA B 1 117 ? 0.198 5.773 -13.102 1 95.5 117 ALA B N 1
ATOM 2006 C CA . ALA B 1 117 ? -0.504 6.645 -12.164 1 95.5 117 ALA B CA 1
ATOM 2007 C C . ALA B 1 117 ? -0.656 8.055 -12.727 1 95.5 117 ALA B C 1
ATOM 2009 O O . ALA B 1 117 ? 0.281 8.594 -13.32 1 95.5 117 ALA B O 1
ATOM 2010 N N . VAL B 1 118 ? -1.819 8.523 -12.688 1 96.38 118 VAL B N 1
ATOM 2011 C CA . VAL B 1 118 ? -2.053 9.961 -12.836 1 96.38 118 VAL B CA 1
ATOM 2012 C C . VAL B 1 118 ? -1.787 10.664 -11.508 1 96.38 118 VAL B C 1
ATOM 2014 O O . VAL B 1 118 ? -2.332 10.281 -10.477 1 96.38 118 VAL B O 1
ATOM 2017 N N . TRP B 1 119 ? -0.993 11.656 -11.484 1 97.81 119 TRP B N 1
ATOM 2018 C CA . TRP B 1 119 ? -0.469 12.297 -10.281 1 97.81 119 TRP B CA 1
ATOM 2019 C C . TRP B 1 119 ? -0.4 13.805 -10.461 1 97.81 119 TRP B C 1
ATOM 2021 O O . TRP B 1 119 ? 0.614 14.336 -10.922 1 97.81 119 TRP B O 1
ATOM 2031 N N . LYS B 1 120 ? -1.464 14.469 -10.133 1 97.62 120 LYS B N 1
ATOM 2032 C CA . LYS B 1 120 ? -1.522 15.922 -10.234 1 97.62 120 LYS B CA 1
ATOM 2033 C C . LYS B 1 120 ? -1.436 16.578 -8.859 1 97.62 120 LYS B C 1
ATOM 2035 O O . LYS B 1 120 ? -2.322 16.391 -8.016 1 97.62 120 LYS B O 1
ATOM 2040 N N . THR B 1 121 ? -0.452 17.375 -8.633 1 97.31 121 THR B N 1
ATOM 2041 C CA . THR B 1 121 ? -0.25 17.984 -7.32 1 97.31 121 THR B CA 1
ATOM 2042 C C . THR B 1 121 ? -0.791 19.406 -7.289 1 97.31 121 THR B C 1
ATOM 2044 O O . THR B 1 121 ? -0.953 20.047 -8.336 1 97.31 121 THR B O 1
ATOM 2047 N N . THR B 1 122 ? -1.104 19.797 -6.129 1 93.75 122 THR B N 1
ATOM 2048 C CA . THR B 1 122 ? -1.489 21.172 -5.863 1 93.75 122 THR B CA 1
ATOM 2049 C C . THR B 1 122 ? -0.666 21.766 -4.719 1 93.75 122 THR B C 1
ATOM 2051 O O . THR B 1 122 ? -0.229 21.031 -3.828 1 93.75 122 THR B O 1
ATOM 2054 N N . ASP B 1 123 ? -0.438 23.031 -4.836 1 90.25 123 ASP B N 1
ATOM 2055 C CA . ASP B 1 123 ? 0.176 23.75 -3.729 1 90.25 123 ASP B CA 1
ATOM 2056 C C . ASP B 1 123 ? -0.885 24.312 -2.785 1 90.25 123 ASP B C 1
ATOM 2058 O O . ASP B 1 123 ? -1.653 25.203 -3.164 1 90.25 123 ASP B O 1
ATOM 2062 N N . THR B 1 124 ? -0.87 23.812 -1.623 1 94.75 124 THR B N 1
ATOM 2063 C CA . THR B 1 124 ? -1.833 24.219 -0.605 1 94.75 124 THR B CA 1
ATOM 2064 C C . THR B 1 124 ? -1.209 25.219 0.363 1 94.75 124 THR B C 1
ATOM 2066 O O . THR B 1 124 ? -0.093 25.016 0.844 1 94.75 124 THR B O 1
ATOM 2069 N N . PRO B 1 125 ? -1.963 26.312 0.602 1 96.62 125 PRO B N 1
ATOM 2070 C CA . PRO B 1 125 ? -1.418 27.312 1.535 1 96.62 125 PRO B CA 1
ATOM 2071 C C . PRO B 1 125 ? -1.119 26.719 2.912 1 96.62 125 PRO B C 1
ATOM 2073 O O . PRO B 1 125 ? -1.807 25.797 3.355 1 96.62 125 PRO B O 1
ATOM 2076 N N . ALA B 1 126 ? -0.104 27.312 3.547 1 96.88 126 ALA B N 1
ATOM 2077 C CA . ALA B 1 126 ? 0.407 26.812 4.824 1 96.88 126 ALA B CA 1
ATOM 2078 C C . ALA B 1 126 ? -0.704 26.734 5.867 1 96.88 126 ALA B C 1
ATOM 2080 O O . ALA B 1 126 ? -0.768 25.781 6.645 1 96.88 126 ALA B O 1
ATOM 2081 N N . ASP B 1 127 ? -1.542 27.719 5.902 1 97.31 127 ASP B N 1
ATOM 2082 C CA . ASP B 1 127 ? -2.615 27.75 6.891 1 97.31 127 ASP B CA 1
ATOM 2083 C C . ASP B 1 127 ? -3.6 26.594 6.664 1 97.31 127 ASP B C 1
ATOM 2085 O O . ASP B 1 127 ? -4.082 25.984 7.621 1 97.31 127 ASP B O 1
ATOM 2089 N N . GLU B 1 128 ? -3.902 26.328 5.449 1 97.62 128 GLU B N 1
ATOM 2090 C CA . GLU B 1 128 ? -4.785 25.219 5.117 1 97.62 128 GLU B CA 1
ATOM 2091 C C . GLU B 1 128 ? -4.133 23.875 5.453 1 97.62 128 GLU B C 1
ATOM 2093 O O . GLU B 1 128 ? -4.805 22.953 5.922 1 97.62 128 GLU B O 1
ATOM 2098 N N . MET B 1 129 ? -2.848 23.812 5.172 1 98.19 129 MET B N 1
ATOM 2099 C CA . MET B 1 129 ? -2.109 22.609 5.535 1 98.19 129 MET B CA 1
ATOM 2100 C C . MET B 1 129 ? -2.166 22.375 7.039 1 98.19 129 MET B C 1
ATOM 2102 O O . MET B 1 129 ? -2.398 21.25 7.484 1 98.19 129 MET B O 1
ATOM 2106 N N . ALA B 1 130 ? -1.967 23.391 7.789 1 98.31 130 ALA B N 1
ATOM 2107 C CA . ALA B 1 130 ? -1.981 23.281 9.25 1 98.31 130 ALA B CA 1
ATOM 2108 C C . ALA B 1 130 ? -3.355 22.859 9.75 1 98.31 130 ALA B C 1
ATOM 2110 O O . ALA B 1 130 ? -3.461 22.031 10.664 1 98.31 130 ALA B O 1
ATOM 2111 N N . LYS B 1 131 ? -4.344 23.453 9.18 1 98.38 131 LYS B N 1
ATOM 2112 C CA . LYS B 1 131 ? -5.707 23.094 9.555 1 98.38 131 LYS B CA 1
ATOM 2113 C C . LYS B 1 131 ? -6 21.641 9.234 1 98.38 131 LYS B C 1
ATOM 2115 O O . LYS B 1 131 ? -6.609 20.938 10.039 1 98.38 131 LYS B O 1
ATOM 2120 N N . THR B 1 132 ? -5.602 21.25 8.062 1 98.44 132 THR B N 1
ATOM 2121 C CA . THR B 1 132 ? -5.785 19.859 7.645 1 98.44 132 THR B CA 1
ATOM 2122 C C . THR B 1 132 ? -5.086 18.906 8.602 1 98.44 132 THR B C 1
ATOM 2124 O O . THR B 1 132 ? -5.684 17.938 9.062 1 98.44 132 THR B O 1
ATOM 2127 N N . ALA B 1 133 ? -3.826 19.219 8.906 1 98.69 133 ALA B N 1
ATOM 2128 C CA . ALA B 1 133 ? -3.061 18.391 9.828 1 98.69 133 ALA B CA 1
ATOM 2129 C C . ALA B 1 133 ? -3.74 18.297 11.188 1 98.69 133 ALA B C 1
ATOM 2131 O O . ALA B 1 133 ? -3.83 17.219 11.781 1 98.69 133 ALA B O 1
ATOM 2132 N N . SER B 1 134 ? -4.25 19.406 11.633 1 98.44 134 SER B N 1
ATOM 2133 C CA . SER B 1 134 ? -4.91 19.453 12.938 1 98.44 134 SER B CA 1
ATOM 2134 C C . SER B 1 134 ? -6.195 18.641 12.938 1 98.44 134 SER B C 1
ATOM 2136 O O . SER B 1 134 ? -6.496 17.953 13.922 1 98.44 134 SER B O 1
ATOM 2138 N N . LEU B 1 135 ? -6.93 18.719 11.891 1 98.5 135 LEU B N 1
ATOM 2139 C CA . LEU B 1 135 ? -8.18 17.969 11.781 1 98.5 135 LEU B CA 1
ATOM 2140 C C . LEU B 1 135 ? -7.914 16.469 11.844 1 98.5 135 LEU B C 1
ATOM 2142 O O . LEU B 1 135 ? -8.641 15.742 12.523 1 98.5 135 LEU B O 1
ATOM 2146 N N . ILE B 1 136 ? -6.926 16 11.148 1 98.75 136 ILE B N 1
ATOM 2147 C CA . ILE B 1 136 ? -6.578 14.594 11.156 1 98.75 136 ILE B CA 1
ATOM 2148 C C . ILE B 1 136 ? -6.102 14.18 12.547 1 98.75 136 ILE B C 1
ATOM 2150 O O . ILE B 1 136 ? -6.555 13.172 13.094 1 98.75 136 ILE B O 1
ATOM 2154 N N . ALA B 1 137 ? -5.188 15.008 13.117 1 98.5 137 ALA B N 1
ATOM 2155 C CA . ALA B 1 137 ? -4.598 14.703 14.422 1 98.5 137 ALA B CA 1
ATOM 2156 C C . ALA B 1 137 ? -5.672 14.594 15.5 1 98.5 137 ALA B C 1
ATOM 2158 O O . ALA B 1 137 ? -5.562 13.773 16.406 1 98.5 137 ALA B O 1
ATOM 2159 N N . GLU B 1 138 ? -6.688 15.367 15.375 1 98.06 138 GLU B N 1
ATOM 2160 C CA . GLU B 1 138 ? -7.773 15.383 16.344 1 98.06 138 GLU B CA 1
ATOM 2161 C C . GLU B 1 138 ? -8.562 14.078 16.328 1 98.06 138 GLU B C 1
ATOM 2163 O O . GLU B 1 138 ? -9.289 13.766 17.266 1 98.06 138 GLU B O 1
ATOM 2168 N N . LYS B 1 139 ? -8.422 13.359 15.211 1 98.19 139 LYS B N 1
ATOM 2169 C CA . LYS B 1 139 ? -9.18 12.117 15.055 1 98.19 139 LYS B CA 1
ATOM 2170 C C . LYS B 1 139 ? -8.328 10.906 15.438 1 98.19 139 LYS B C 1
ATOM 2172 O O . LYS B 1 139 ? -8.781 9.766 15.312 1 98.19 139 LYS B O 1
ATOM 2177 N N . LEU B 1 140 ? -7.039 11.156 15.805 1 97.19 140 LEU B N 1
ATOM 2178 C CA . LEU B 1 140 ? -6.113 10.086 16.156 1 97.19 140 LEU B CA 1
ATOM 2179 C C . LEU B 1 140 ? -6 9.938 17.672 1 97.19 140 LEU B C 1
ATOM 2181 O O . LEU B 1 140 ? -6.059 10.93 18.391 1 97.19 140 LEU B O 1
#

pLDDT: mean 97.56, std 3.36, range [64.62, 98.94]

Radius of gyration: 18.03 Å; Cα contacts (8 Å, |Δi|>4): 615; chains: 2; bounding box: 42×52×40 Å

Organism: NCBI:txid2021314

InterPro domains:
  IPR001310 Histidine triad (HIT) protein [PR00332] (8-24)
  IPR001310 Histidine triad (HIT) protein [PR00332] (29-47)
  IPR001310 Histidine triad (HIT) protein [PR00332] (96-106)
  IPR001310 Histidine triad (HIT) protein [PTHR46648] (2-140)
  IPR011146 HIT-like domain [PF01230] (15-109)
  IPR011146 HIT-like domain [PS51084] (8-116)
  IPR019808 Histidine triad, conserved site [PS00892] (89-107)
  IPR036265 HIT-like superfamily [G3DSA:3.30.428.10] (1-140)
  IPR036265 HIT-like superfamily [SSF54197] (1-136)
  IPR039384 HINT family [cd01277] (6-108)

Solvent-accessible surface area (backbone atoms only — not comparable to full-atom values): 14560 Å² total; per-residue (Å²): 125,54,74,48,94,87,35,69,66,48,32,40,76,72,63,74,40,90,75,41,60,41,47,74,62,97,56,30,40,26,28,48,46,76,66,26,37,23,80,77,22,29,34,44,29,50,63,50,57,26,52,26,56,81,61,40,49,47,66,58,32,16,59,40,36,31,46,45,31,54,55,51,42,10,48,39,73,60,65,59,46,63,17,33,33,39,40,30,46,23,48,60,76,42,64,31,82,64,74,44,41,48,35,40,36,36,41,29,78,56,93,82,43,25,63,46,72,46,81,41,66,43,86,66,57,68,68,57,45,50,51,52,23,50,47,33,29,72,57,97,123,52,75,48,94,86,35,69,67,46,32,41,74,71,63,75,40,90,75,42,60,42,47,74,62,98,55,30,41,27,28,48,47,77,65,27,37,24,79,78,21,29,34,42,28,50,62,51,56,26,50,27,56,81,62,38,49,47,68,60,33,14,58,41,36,31,46,46,32,56,55,51,41,11,46,40,72,61,64,61,48,63,18,32,32,39,41,31,45,24,48,61,76,41,63,31,83,65,73,44,39,52,36,39,38,36,41,31,79,57,91,82,43,26,64,45,72,45,80,41,66,41,88,65,56,68,67,59,47,50,51,50,23,48,47,32,30,72,56,98

Foldseek 3Di:
DAADPPFPVLCCLVVNDDFAWDDDDPFKTKTADPPAQAPLWMKIATNHFDQEPVRQDPVSVVVRCVCVVVSVVVSCVVPVAPDWDKDWADDVVSPDDGRGTMIIIHGHHDPPRRDDDDDDDDDDDPVVVVVVVVVVVVVD/DAADPPFPVLCCLVVNDDFAWDDDDPFKTKTADPDAQAPLWMKIATNHFDQEPVRQDPVSVVVRCVCVVVSVVVSCVVPVAPDWDKDWADDVVSPDDGRGTMIIIHGHHDPPRRDDDDDDDDDDDPVVVVVVVVVVVVVD

Nearest PDB structures (foldseek):
  3imi-assembly2_C  TM=9.840E-01  e=1.846E-19  Bacillus anthracis str. 'Ames Ancestor'
  1y23-assembly3_E  TM=9.859E-01  e=1.088E-18  Bacillus subtilis
  3l7x-assembly1_A-2  TM=9.738E-01  e=3.550E-17  Streptococcus mutans UA159
  3lb5-assembly2_D  TM=8.208E-01  e=3.257E-13  Bartonella henselae
  3lb5-assembly1_B  TM=7.816E-01  e=3.939E-13  Bartonella henselae